Protein AF-A0A414HRS3-F1 (afdb_monomer)

pLDDT: mean 79.81, std 14.56, range [37.31, 94.75]

Foldseek 3Di:
DQVVLVVLLVLLVVLLVVLVVCQVVWWPDSVPQQPDDDPCHSSNLLLLQQLDDPDAPVVSQCVLVVVDPPGDDPVVSLVNVVGTDLVSQLSSQVSSCCVQPPDPDADVNHDDDDDPPDPPQDQPDSSRSNVSLVVSLSSLLVVLVVPPPCPPPQKDWPSVVSSVLSSCVSSCHPVDRSVNSSVSRVVGIDTDDPPDPDDPPDDDDDNDRPVVSSD

Organism: NCBI:txid39491

Radius of gyration: 18.39 Å; Cα contacts (8 Å, |Δi|>4): 195; chains: 1; bounding box: 41×40×48 Å

Sequence (215 aa):
MSNYINQVSDSLKNHISELANNPCLFLRNPNVDFSRKRKIDFKTFIGIMMNSGGATMSKELLDFFDFNKNTPSVSAFTQQRSKVLPEAFEYLFKSFTDDNLPTTNNYHGYRLIACEGSNLTIATNQKDARLLLYNYCELITTHVIKQMKNNDKTKQVNFTIAIYICREYLRNKRNLSPPDVINLIEKHVLPVRPGRKDPRKVKPQASVSFLYRVA

Solvent-accessible surface area (backbone atoms only — not comparable to full-atom values): 13026 Å² total; per-residue (Å²): 116,46,67,56,53,50,52,56,51,50,51,50,53,48,53,51,48,52,51,68,73,42,35,76,79,28,33,75,47,46,91,61,56,74,70,61,98,49,100,67,36,65,64,53,47,52,52,52,53,30,62,53,84,83,68,55,64,64,57,48,42,32,65,70,48,71,66,41,92,81,50,76,53,58,68,60,50,49,61,55,52,74,38,52,40,60,61,42,34,35,49,50,37,49,55,51,43,57,75,73,52,77,85,85,72,58,60,94,83,38,80,78,75,90,72,76,90,56,94,67,79,64,67,85,46,71,57,40,40,47,58,42,45,49,52,55,36,49,54,49,50,52,53,48,58,74,66,47,89,67,84,54,82,48,53,40,72,36,59,75,59,37,44,54,51,49,47,36,43,77,67,60,42,91,72,56,46,54,62,52,53,50,55,54,40,70,72,39,59,39,77,53,71,84,84,55,93,74,68,83,81,83,71,90,71,81,63,72,62,73,69,63,83,74,104

Structure (mmCIF, N/CA/C/O backbone):
data_AF-A0A414HRS3-F1
#
_entry.id   AF-A0A414HRS3-F1
#
loop_
_atom_site.group_PDB
_atom_site.id
_atom_site.type_symbol
_atom_site.label_atom_id
_atom_site.label_alt_id
_atom_site.label_comp_id
_atom_site.label_asym_id
_atom_site.label_entity_id
_atom_site.label_seq_id
_atom_site.pdbx_PDB_ins_code
_atom_site.Cartn_x
_atom_site.Cartn_y
_atom_site.Cartn_z
_atom_site.occupancy
_atom_site.B_iso_or_equiv
_atom_site.auth_seq_id
_atom_site.auth_comp_id
_atom_site.auth_asym_id
_atom_site.auth_atom_id
_atom_site.pdbx_PDB_model_num
ATOM 1 N N . MET A 1 1 ? 11.022 13.217 -13.433 1.00 66.69 1 MET A N 1
ATOM 2 C CA . MET A 1 1 ? 11.330 12.082 -12.549 1.00 66.69 1 MET A CA 1
ATOM 3 C C . MET A 1 1 ? 10.802 12.298 -11.123 1.00 66.69 1 MET A C 1
ATOM 5 O O . MET A 1 1 ? 9.781 11.710 -10.796 1.00 66.69 1 MET A O 1
ATOM 9 N N . SER A 1 2 ? 11.364 13.201 -10.306 1.00 80.56 2 SER A N 1
ATOM 10 C CA . SER A 1 2 ? 10.961 13.385 -8.889 1.00 80.56 2 SER A CA 1
ATOM 11 C C . SER A 1 2 ? 9.507 13.831 -8.660 1.00 80.56 2 SER A C 1
ATOM 13 O O . SER A 1 2 ? 8.852 13.340 -7.745 1.00 80.56 2 SER A O 1
ATOM 15 N N . ASN A 1 3 ? 8.976 14.715 -9.515 1.00 86.94 3 ASN A N 1
ATOM 16 C CA . ASN A 1 3 ? 7.603 15.226 -9.379 1.00 86.94 3 ASN A CA 1
ATOM 17 C C . ASN A 1 3 ? 6.541 14.131 -9.529 1.00 86.94 3 ASN A C 1
ATOM 19 O O . ASN A 1 3 ? 5.512 14.195 -8.868 1.00 86.94 3 ASN A O 1
ATOM 23 N N . TYR A 1 4 ? 6.801 13.114 -10.356 1.00 89.44 4 TYR A N 1
ATOM 24 C CA . TYR A 1 4 ? 5.862 12.012 -10.556 1.00 89.44 4 TYR A CA 1
ATOM 25 C C . TYR A 1 4 ? 5.740 11.141 -9.304 1.00 89.44 4 TYR A C 1
ATOM 27 O O . TYR A 1 4 ? 4.638 10.791 -8.902 1.00 89.44 4 TYR A O 1
ATOM 35 N N . ILE A 1 5 ? 6.861 10.841 -8.639 1.00 90.44 5 ILE A N 1
ATOM 36 C CA . ILE A 1 5 ? 6.843 10.086 -7.379 1.00 90.44 5 ILE A CA 1
ATOM 37 C C . ILE A 1 5 ? 6.050 10.848 -6.316 1.00 90.44 5 ILE A C 1
ATOM 39 O O . ILE A 1 5 ? 5.222 10.239 -5.641 1.00 90.44 5 ILE A O 1
ATOM 43 N N . ASN A 1 6 ? 6.243 12.167 -6.202 1.00 91.69 6 ASN A N 1
ATOM 44 C CA . ASN A 1 6 ? 5.437 12.994 -5.300 1.00 91.69 6 ASN A CA 1
ATOM 45 C C . ASN A 1 6 ? 3.951 12.926 -5.666 1.00 91.69 6 ASN A C 1
ATOM 47 O O . ASN A 1 6 ? 3.142 12.598 -4.810 1.00 91.69 6 ASN A O 1
ATOM 51 N N . GLN A 1 7 ? 3.602 13.117 -6.942 1.00 92.69 7 GLN A N 1
ATOM 52 C CA . GLN A 1 7 ? 2.220 13.050 -7.420 1.00 92.69 7 GLN A CA 1
ATOM 53 C C . GLN A 1 7 ? 1.537 11.719 -7.067 1.00 92.69 7 GLN A C 1
ATOM 55 O O . GLN A 1 7 ? 0.450 11.724 -6.493 1.00 92.69 7 GLN A O 1
ATOM 60 N N . VAL A 1 8 ? 2.174 10.582 -7.363 1.00 91.94 8 VAL A N 1
ATOM 61 C CA . VAL A 1 8 ? 1.618 9.250 -7.062 1.00 91.94 8 VAL A CA 1
ATOM 62 C C . VAL A 1 8 ? 1.512 9.030 -5.546 1.00 91.94 8 VAL A C 1
ATOM 64 O O . VAL A 1 8 ? 0.538 8.462 -5.053 1.00 91.94 8 VAL A O 1
ATOM 67 N N . SER A 1 9 ? 2.493 9.505 -4.776 1.00 92.25 9 SER A N 1
ATOM 68 C CA . SER A 1 9 ? 2.495 9.377 -3.310 1.00 92.25 9 SER A CA 1
ATOM 69 C C . SER A 1 9 ? 1.432 10.234 -2.645 1.00 92.25 9 SER A C 1
ATOM 71 O O . SER A 1 9 ? 0.792 9.793 -1.692 1.00 92.25 9 SER A O 1
ATOM 73 N N . ASP A 1 10 ? 1.227 11.446 -3.142 1.00 93.19 10 ASP A N 1
ATOM 74 C CA . ASP A 1 10 ? 0.212 12.356 -2.635 1.00 93.19 10 ASP A CA 1
ATOM 75 C C . ASP A 1 10 ? -1.183 11.888 -3.054 1.00 93.19 10 ASP A C 1
ATOM 77 O O . ASP A 1 10 ? -2.081 11.879 -2.216 1.00 93.19 10 ASP A O 1
ATOM 81 N N . SER A 1 11 ? -1.343 11.349 -4.270 1.00 94.25 11 SER A N 1
ATOM 82 C CA . SER A 1 11 ? -2.561 10.632 -4.672 1.00 94.25 11 SER A CA 1
ATOM 83 C C . SER A 1 11 ? -2.885 9.505 -3.686 1.00 94.25 11 SER A C 1
ATOM 85 O O . SER A 1 11 ? -3.995 9.452 -3.158 1.00 94.25 11 SER A O 1
ATOM 87 N N . LEU A 1 12 ? -1.917 8.651 -3.335 1.00 92.81 12 LEU A N 1
ATOM 88 C CA . LEU A 1 12 ? -2.140 7.588 -2.352 1.00 92.81 12 LEU A CA 1
ATOM 89 C C . LEU A 1 12 ? -2.561 8.135 -0.974 1.00 92.81 12 LEU A C 1
ATOM 91 O O . LEU A 1 12 ? -3.514 7.639 -0.370 1.00 92.81 12 LEU A O 1
ATOM 95 N N . LYS A 1 13 ? -1.875 9.166 -0.464 1.00 93.00 13 LYS A N 1
ATOM 96 C CA . LYS A 1 13 ? -2.210 9.797 0.828 1.00 93.00 13 LYS A CA 1
ATOM 97 C C . LYS A 1 13 ? -3.601 10.434 0.823 1.00 93.00 13 LYS A C 1
ATOM 99 O O . LYS A 1 13 ? -4.276 10.409 1.859 1.00 93.00 13 LYS A O 1
ATOM 104 N N . ASN A 1 14 ? -4.023 10.991 -0.310 1.00 94.75 14 ASN A N 1
ATOM 105 C CA . ASN A 1 14 ? -5.348 11.574 -0.487 1.00 94.75 14 ASN A CA 1
ATOM 106 C C . ASN A 1 14 ? -6.420 10.490 -0.390 1.00 94.75 14 ASN A C 1
ATOM 108 O O . ASN A 1 14 ? -7.283 10.597 0.474 1.00 94.75 14 ASN A O 1
ATOM 112 N N . HIS A 1 15 ? -6.281 9.386 -1.127 1.00 93.69 15 HIS A N 1
ATOM 113 C CA . HIS A 1 15 ? -7.207 8.252 -1.047 1.00 93.69 15 HIS A CA 1
ATOM 114 C C . HIS A 1 15 ? -7.300 7.644 0.365 1.00 93.69 15 HIS A C 1
ATOM 116 O O . HIS A 1 15 ? -8.388 7.333 0.850 1.00 93.69 15 HIS A O 1
ATOM 122 N N . ILE A 1 16 ? -6.174 7.520 1.081 1.00 92.94 16 ILE A N 1
ATOM 123 C CA . ILE A 1 16 ? -6.172 7.077 2.489 1.00 92.94 16 ILE A CA 1
ATOM 124 C C . ILE A 1 16 ? -6.900 8.093 3.387 1.00 92.94 16 ILE A C 1
ATOM 126 O O . ILE A 1 16 ? -7.575 7.716 4.349 1.00 92.94 16 ILE A O 1
ATOM 130 N N . SER A 1 17 ? -6.765 9.388 3.100 1.00 94.06 17 SER A N 1
ATOM 131 C CA . SER A 1 17 ? -7.445 10.444 3.852 1.00 94.06 17 SER A CA 1
ATOM 132 C C . SER A 1 17 ? -8.945 10.482 3.570 1.00 94.06 17 SER A C 1
ATOM 134 O O . SER A 1 17 ? -9.714 10.629 4.514 1.00 94.06 17 SER A O 1
ATOM 136 N N . GLU A 1 18 ? -9.371 10.268 2.329 1.00 93.94 18 GLU A N 1
ATOM 137 C CA . GLU A 1 18 ? -10.783 10.109 1.963 1.00 93.94 18 GLU A CA 1
ATOM 138 C C . GLU A 1 18 ? -11.428 8.934 2.691 1.00 93.94 18 GLU A C 1
ATOM 140 O O . GLU A 1 18 ? -12.514 9.071 3.251 1.00 93.94 18 GLU A O 1
ATOM 145 N N . LEU A 1 19 ? -10.728 7.802 2.754 1.00 91.50 19 LEU A N 1
ATOM 146 C CA . LEU A 1 19 ? -11.140 6.642 3.537 1.00 91.50 19 LEU A CA 1
ATOM 147 C C . LEU A 1 19 ? -11.375 7.002 5.002 1.00 91.50 19 LEU A C 1
ATOM 149 O O . LEU A 1 19 ? -12.400 6.645 5.580 1.00 91.50 19 LEU A O 1
ATOM 153 N N . ALA A 1 20 ? -10.437 7.738 5.602 1.00 91.25 20 ALA A N 1
ATOM 154 C CA . ALA A 1 20 ? -10.548 8.171 6.990 1.00 91.25 20 ALA A CA 1
ATOM 155 C C . ALA A 1 20 ? -11.675 9.182 7.232 1.00 91.25 20 ALA A C 1
ATOM 157 O O . ALA A 1 20 ? -12.223 9.216 8.331 1.00 91.25 20 ALA A O 1
ATOM 158 N N . ASN A 1 21 ? -12.037 9.965 6.216 1.00 92.81 21 ASN A N 1
ATOM 159 C CA . ASN A 1 21 ? -13.125 10.937 6.285 1.00 92.81 21 ASN A CA 1
ATOM 160 C C . ASN A 1 21 ? -14.512 10.307 6.069 1.00 92.81 21 ASN A C 1
ATOM 162 O O . ASN A 1 21 ? -15.513 10.950 6.370 1.00 92.81 21 ASN A O 1
ATOM 166 N N . ASN A 1 22 ? -14.588 9.056 5.597 1.00 93.19 22 ASN A N 1
ATOM 167 C CA . ASN A 1 22 ? -15.842 8.348 5.319 1.00 93.19 22 ASN A CA 1
ATOM 168 C C . ASN A 1 22 ? -15.987 7.053 6.148 1.00 93.19 22 ASN A C 1
ATOM 170 O O . ASN A 1 22 ? -16.176 5.970 5.587 1.00 93.19 22 ASN A O 1
ATOM 174 N N . PRO A 1 23 ? -15.938 7.120 7.495 1.00 90.94 23 PRO A N 1
ATOM 175 C CA . PRO A 1 23 ? -15.957 5.933 8.354 1.00 90.94 23 PRO A CA 1
ATOM 176 C C . PRO A 1 23 ? -17.211 5.064 8.172 1.00 90.94 23 PRO A C 1
ATOM 178 O O . PRO A 1 23 ? -17.136 3.849 8.345 1.00 90.94 23 PRO A O 1
ATOM 181 N N . CYS A 1 24 ? -18.344 5.657 7.777 1.00 92.81 24 CYS A N 1
ATOM 182 C CA . CYS A 1 24 ? -19.620 4.962 7.585 1.00 92.81 24 CYS A CA 1
ATOM 183 C C . CYS A 1 24 ? -19.593 3.858 6.524 1.00 92.81 24 CYS A C 1
ATOM 185 O O . CYS A 1 24 ? -20.386 2.926 6.609 1.00 92.81 24 CYS A O 1
ATOM 187 N N . LEU A 1 25 ? -18.690 3.951 5.548 1.00 91.69 25 LEU A N 1
ATOM 188 C CA . LEU A 1 25 ? -18.582 2.980 4.458 1.00 91.69 25 LEU A CA 1
ATOM 189 C C . LEU A 1 25 ? -17.587 1.853 4.765 1.00 91.69 25 LEU A C 1
ATOM 191 O O . LEU A 1 25 ? -17.623 0.803 4.131 1.00 91.69 25 LEU A O 1
ATOM 195 N N . PHE A 1 26 ? -16.677 2.076 5.718 1.00 93.44 26 PHE A N 1
ATOM 196 C CA . PHE A 1 26 ? -15.446 1.290 5.841 1.00 93.44 26 PHE A CA 1
ATOM 197 C C . PHE A 1 26 ? -15.203 0.715 7.238 1.00 93.44 26 PHE A C 1
ATOM 199 O O . PHE A 1 26 ? -14.325 -0.135 7.409 1.00 93.44 26 PHE A O 1
ATOM 206 N N . LEU A 1 27 ? -15.964 1.149 8.244 1.00 93.88 27 LEU A N 1
ATOM 207 C CA . LEU A 1 27 ? -15.873 0.665 9.619 1.00 93.88 27 LE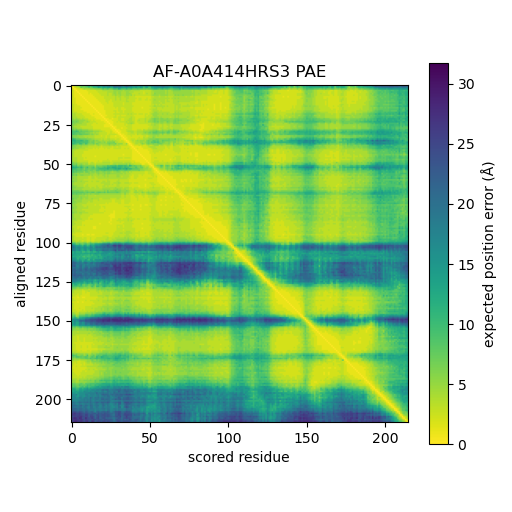U A CA 1
ATOM 208 C C . LEU A 1 27 ? -17.142 -0.084 10.021 1.00 93.88 27 LEU A C 1
ATOM 210 O O . LEU A 1 27 ? -18.243 0.263 9.606 1.00 93.88 27 LEU A O 1
ATOM 214 N N . ARG A 1 28 ? -16.991 -1.084 10.895 1.00 93.44 28 ARG A N 1
ATOM 215 C CA . ARG A 1 28 ? -18.123 -1.837 11.451 1.00 93.44 28 ARG A CA 1
ATOM 216 C C . ARG A 1 28 ? -19.011 -0.975 12.345 1.00 93.44 28 ARG A C 1
ATOM 218 O O . ARG A 1 28 ? -20.226 -1.083 12.255 1.00 93.44 28 ARG A O 1
ATOM 225 N N . ASN A 1 29 ? -18.419 -0.125 13.189 1.00 93.69 29 ASN A N 1
ATOM 226 C CA . ASN A 1 29 ? -19.157 0.801 14.054 1.00 93.69 29 ASN A CA 1
ATOM 227 C C . ASN A 1 29 ? -18.665 2.242 13.835 1.00 93.69 29 ASN A C 1
ATOM 229 O O . ASN A 1 29 ? -17.824 2.721 14.599 1.00 93.69 29 ASN A O 1
ATOM 233 N N . PRO A 1 30 ? -19.184 2.962 12.828 1.00 91.25 30 PRO A N 1
ATOM 234 C CA . PRO A 1 30 ? -18.638 4.251 12.382 1.00 91.25 30 PRO A CA 1
ATOM 235 C C . PRO A 1 30 ? -18.556 5.337 13.463 1.00 91.25 30 PRO A C 1
ATOM 237 O O . PRO A 1 30 ? -17.613 6.119 13.484 1.00 91.25 30 PRO A O 1
ATOM 240 N N . ASN A 1 31 ? -19.513 5.357 14.394 1.00 90.19 31 ASN A N 1
ATOM 241 C CA . ASN A 1 31 ? -19.583 6.368 15.456 1.00 90.19 31 ASN A CA 1
ATOM 242 C C . ASN A 1 31 ? -18.617 6.100 16.625 1.00 90.19 31 ASN A C 1
ATOM 244 O O . ASN A 1 31 ? -18.407 6.968 17.470 1.00 90.19 31 ASN A O 1
ATOM 248 N N . VAL A 1 32 ? -18.057 4.889 16.718 1.00 90.94 32 VAL A N 1
ATOM 249 C CA . VAL A 1 32 ? -17.277 4.433 17.882 1.00 90.94 32 VAL A CA 1
ATOM 250 C C . VAL A 1 32 ? -15.865 4.017 17.481 1.00 90.94 32 VAL A C 1
ATOM 252 O O . VAL A 1 32 ? -14.893 4.364 18.163 1.00 90.94 32 VAL A O 1
ATOM 255 N N . ASP A 1 33 ? -15.725 3.276 16.387 1.00 92.31 33 ASP A N 1
ATOM 256 C CA . ASP A 1 33 ? -14.448 2.758 15.917 1.00 92.31 33 ASP A CA 1
ATOM 257 C C . ASP A 1 33 ? -13.539 3.898 15.439 1.00 92.31 33 ASP A C 1
ATOM 259 O O . ASP A 1 33 ? -13.975 4.847 14.804 1.00 92.31 33 ASP A O 1
ATOM 263 N N . PHE A 1 34 ? -12.258 3.838 15.821 1.00 90.94 34 PHE A N 1
ATOM 264 C CA . PHE A 1 34 ? -11.238 4.871 15.556 1.00 90.94 34 PHE A CA 1
ATOM 265 C C . PHE A 1 34 ? -11.544 6.313 16.023 1.00 90.94 34 PHE A C 1
ATOM 267 O O . PHE A 1 34 ? -10.702 7.184 15.835 1.00 90.94 34 PHE A O 1
ATOM 274 N N . SER A 1 35 ? -12.644 6.552 16.745 1.00 87.81 35 SER A N 1
ATOM 275 C CA . SER A 1 35 ? -12.994 7.867 17.325 1.00 87.81 35 SER A CA 1
ATOM 276 C C . SER A 1 35 ? -11.965 8.408 18.332 1.00 87.81 35 SER A C 1
ATOM 278 O O . SER A 1 35 ? -11.761 9.613 18.458 1.00 87.81 35 SER A O 1
ATOM 280 N N . ARG A 1 36 ? -11.302 7.517 19.080 1.00 85.31 36 ARG A N 1
ATOM 281 C CA . ARG A 1 36 ? -10.308 7.878 20.105 1.00 85.31 36 ARG A CA 1
ATOM 282 C C . ARG A 1 36 ? -8.896 7.900 19.533 1.00 85.31 36 ARG A C 1
ATOM 284 O O . ARG A 1 36 ? -8.492 6.957 18.850 1.00 85.31 36 ARG A O 1
ATOM 291 N N . LYS A 1 37 ? -8.097 8.885 19.957 1.00 85.62 37 LYS A N 1
ATOM 292 C CA . LYS A 1 37 ? -6.660 8.973 19.656 1.00 85.62 37 LYS A CA 1
ATOM 293 C C . LYS A 1 37 ? -5.902 7.804 20.301 1.00 85.62 37 LYS A C 1
ATOM 295 O O . LYS A 1 37 ? -5.684 7.777 21.510 1.00 85.62 37 LYS A O 1
ATOM 300 N N . ARG A 1 38 ? -5.530 6.811 19.491 1.00 86.38 38 ARG A N 1
ATOM 301 C CA . ARG A 1 38 ? -4.737 5.632 19.882 1.00 86.38 38 ARG A CA 1
ATOM 302 C C . ARG A 1 38 ? -3.395 5.635 19.152 1.00 86.38 38 ARG A C 1
ATOM 304 O O . ARG A 1 38 ? -3.216 6.361 18.186 1.00 86.38 38 ARG A O 1
ATOM 311 N N . LYS A 1 39 ? -2.475 4.766 19.584 1.00 89.69 39 LYS A N 1
ATOM 312 C CA . LYS A 1 39 ? -1.185 4.539 18.905 1.00 89.69 39 LYS A CA 1
ATOM 313 C C . LYS A 1 39 ? -1.337 4.014 17.469 1.00 89.69 39 LYS A C 1
ATOM 315 O O . LYS A 1 39 ? -0.464 4.241 16.647 1.00 89.69 39 LYS A O 1
ATOM 320 N N . ILE A 1 40 ? -2.422 3.286 17.202 1.00 91.75 40 ILE A N 1
ATOM 321 C CA . ILE A 1 40 ? -2.814 2.831 15.866 1.00 91.75 40 ILE A CA 1
ATOM 322 C C . ILE A 1 40 ? -4.144 3.511 15.559 1.00 91.75 40 ILE A C 1
ATOM 324 O O . ILE A 1 40 ? -5.199 3.039 15.993 1.00 91.75 40 ILE A O 1
ATOM 328 N N . ASP A 1 41 ? -4.077 4.652 14.883 1.00 92.69 41 ASP A N 1
ATOM 329 C CA . ASP A 1 41 ? -5.249 5.258 14.258 1.00 92.69 41 ASP A CA 1
ATOM 330 C C . ASP A 1 41 ? -5.563 4.569 12.920 1.00 92.69 41 ASP A C 1
ATOM 332 O O . ASP A 1 41 ? -4.880 3.627 12.505 1.00 92.69 41 ASP A O 1
ATOM 336 N N . PHE A 1 42 ? -6.630 5.005 12.254 1.00 92.00 42 PHE A N 1
ATOM 337 C CA . PHE A 1 42 ? -7.086 4.348 11.034 1.00 92.00 42 PHE A CA 1
ATOM 338 C C . PHE A 1 42 ? -6.074 4.479 9.886 1.00 92.00 42 PHE A C 1
ATOM 340 O O . PHE A 1 42 ? -5.778 3.491 9.215 1.00 92.00 42 PHE A O 1
ATOM 347 N N . LYS A 1 43 ? -5.457 5.655 9.709 1.00 92.06 43 LYS A N 1
ATOM 348 C CA . LYS A 1 43 ? -4.436 5.875 8.670 1.00 92.06 43 LYS A CA 1
ATOM 349 C C . LYS A 1 43 ? -3.190 5.025 8.926 1.00 92.06 43 LYS A C 1
ATOM 351 O O . LYS A 1 43 ? -2.677 4.384 8.012 1.00 92.06 43 LYS A O 1
ATOM 356 N N . THR A 1 44 ? -2.752 4.956 10.181 1.00 91.69 44 THR A N 1
ATOM 357 C CA . THR A 1 44 ? -1.639 4.116 10.639 1.00 91.69 44 THR A CA 1
ATOM 358 C C . THR A 1 44 ? -1.942 2.643 10.396 1.00 91.69 44 THR A C 1
ATOM 360 O O . THR A 1 44 ? -1.091 1.918 9.890 1.00 91.69 44 THR A O 1
ATOM 363 N N . PHE A 1 45 ? -3.164 2.194 10.699 1.00 92.25 45 PHE A N 1
ATOM 364 C CA . PHE A 1 45 ? -3.601 0.829 10.418 1.00 92.25 45 PHE A CA 1
ATOM 365 C C . PHE A 1 45 ? -3.504 0.489 8.923 1.00 92.25 45 PHE A C 1
ATOM 367 O O . PHE A 1 45 ? -2.896 -0.525 8.576 1.00 92.25 45 PHE A O 1
ATOM 374 N N . ILE A 1 46 ? -4.044 1.341 8.042 1.00 90.56 46 ILE A N 1
ATOM 375 C CA . ILE A 1 46 ? -3.955 1.149 6.586 1.00 90.56 46 ILE A CA 1
ATOM 376 C C . ILE A 1 46 ? -2.488 1.132 6.134 1.00 90.56 46 ILE A C 1
ATOM 378 O O . ILE A 1 46 ? -2.081 0.225 5.408 1.00 90.56 46 ILE A O 1
ATOM 382 N N . GLY A 1 47 ? -1.666 2.055 6.640 1.00 89.31 47 GLY A N 1
ATOM 383 C CA . GLY A 1 47 ? -0.230 2.102 6.363 1.00 89.31 47 GLY A CA 1
ATOM 384 C C . GLY A 1 47 ? 0.506 0.817 6.756 1.00 89.31 47 GLY A C 1
ATOM 385 O O . GLY A 1 47 ? 1.284 0.292 5.956 1.00 89.31 47 GLY A O 1
ATOM 386 N N . ILE A 1 48 ? 0.241 0.265 7.945 1.00 87.94 48 ILE A N 1
ATOM 387 C CA . ILE A 1 48 ? 0.818 -1.015 8.393 1.00 87.94 48 ILE A CA 1
ATOM 388 C C . ILE A 1 48 ? 0.384 -2.151 7.461 1.00 87.94 48 ILE A C 1
ATOM 390 O O . ILE A 1 48 ? 1.219 -2.945 7.027 1.00 87.94 48 ILE A O 1
ATOM 394 N N . MET A 1 49 ? -0.909 -2.217 7.135 1.00 85.81 49 MET A N 1
ATOM 395 C CA . MET A 1 49 ? -1.479 -3.262 6.283 1.00 85.81 49 MET A CA 1
ATOM 396 C C . MET A 1 49 ? -0.849 -3.267 4.888 1.00 85.81 49 MET A C 1
ATOM 398 O O . MET A 1 49 ? -0.375 -4.313 4.440 1.00 85.81 49 MET A O 1
ATOM 402 N N . MET A 1 50 ? -0.778 -2.101 4.243 1.00 83.00 50 MET A N 1
ATOM 403 C CA . MET A 1 50 ? -0.178 -1.940 2.917 1.00 83.00 50 MET A CA 1
ATOM 404 C C . MET A 1 50 ? 1.307 -2.298 2.897 1.00 83.00 50 MET A C 1
ATOM 406 O O . MET A 1 50 ? 1.781 -2.937 1.965 1.00 83.00 50 MET A O 1
ATOM 410 N N . ASN A 1 51 ? 2.048 -1.896 3.932 1.00 78.31 51 ASN A N 1
ATOM 411 C CA . ASN A 1 51 ? 3.495 -2.060 3.972 1.00 78.31 51 ASN A CA 1
ATOM 412 C C . ASN A 1 51 ? 3.955 -3.399 4.564 1.00 78.31 51 ASN A C 1
ATOM 414 O O . ASN A 1 51 ? 5.154 -3.559 4.788 1.00 78.31 51 ASN A O 1
ATOM 418 N N . SER A 1 52 ? 3.062 -4.336 4.877 1.00 74.19 52 SER A N 1
ATOM 419 C CA . SER A 1 52 ? 3.438 -5.616 5.489 1.00 74.19 52 SER A CA 1
ATOM 420 C C . SER A 1 52 ? 4.130 -6.553 4.479 1.00 74.19 52 SER A C 1
ATOM 422 O O . SER A 1 52 ? 3.665 -6.756 3.361 1.00 74.19 52 SER A O 1
ATOM 424 N N . GLY A 1 53 ? 5.283 -7.117 4.855 1.00 66.06 53 GLY A N 1
ATOM 425 C CA . GLY A 1 53 ? 6.193 -7.885 3.985 1.00 66.06 53 GLY A CA 1
ATOM 426 C C . GLY A 1 53 ? 6.144 -9.398 4.181 1.00 66.06 53 GLY A C 1
ATOM 427 O O . GLY A 1 53 ? 7.074 -10.097 3.788 1.00 66.06 53 GLY A O 1
ATOM 428 N N . GLY A 1 54 ? 5.090 -9.917 4.813 1.00 67.69 54 GLY A N 1
ATOM 429 C CA . GLY A 1 54 ? 4.924 -11.352 5.044 1.00 67.69 54 GLY A CA 1
ATOM 430 C C . GLY A 1 54 ? 5.717 -11.913 6.230 1.00 67.69 54 GLY A C 1
ATOM 431 O O . GLY A 1 54 ? 5.752 -13.137 6.382 1.00 67.69 54 GLY A O 1
ATOM 432 N N . ALA A 1 55 ? 6.295 -11.068 7.090 1.00 74.31 55 ALA A N 1
ATOM 433 C CA . ALA A 1 55 ? 6.861 -11.497 8.367 1.00 74.31 55 ALA A CA 1
ATOM 434 C C . ALA A 1 55 ? 5.769 -11.748 9.432 1.00 74.31 55 ALA A C 1
ATOM 436 O O . ALA A 1 55 ? 4.564 -11.694 9.156 1.00 74.31 55 ALA A O 1
ATOM 437 N N . THR A 1 56 ? 6.185 -12.062 10.664 1.00 83.69 56 THR A N 1
ATOM 438 C CA . THR A 1 56 ? 5.274 -12.117 11.817 1.00 83.69 56 THR A CA 1
ATOM 439 C C . THR A 1 56 ? 4.752 -10.716 12.139 1.00 83.69 56 THR A C 1
ATOM 441 O O . THR A 1 56 ? 5.470 -9.731 11.967 1.00 83.69 56 THR A O 1
ATOM 444 N N . MET A 1 57 ? 3.519 -10.603 12.647 1.00 85.44 57 MET A N 1
ATOM 445 C CA . MET A 1 57 ? 2.950 -9.294 13.006 1.00 85.44 57 MET A CA 1
ATOM 446 C C . MET A 1 57 ? 3.777 -8.559 14.059 1.00 85.44 57 MET A C 1
ATOM 448 O O . MET A 1 57 ? 3.932 -7.349 13.956 1.00 85.44 57 MET A O 1
ATOM 452 N N . SER A 1 58 ? 4.391 -9.273 15.007 1.00 88.25 58 SER A N 1
ATOM 453 C CA . SER A 1 58 ? 5.314 -8.662 15.970 1.00 88.25 58 SER A CA 1
ATOM 454 C C . SER A 1 58 ? 6.487 -7.973 15.274 1.00 88.25 58 SER A C 1
ATOM 456 O O . SER A 1 58 ? 6.807 -6.835 15.602 1.00 88.25 58 SER A O 1
ATOM 458 N N . LYS A 1 59 ? 7.100 -8.639 14.286 1.00 87.38 59 LYS A N 1
ATOM 459 C CA . LYS A 1 59 ? 8.211 -8.068 13.525 1.00 87.38 59 LYS A CA 1
ATOM 460 C C . LYS A 1 59 ? 7.755 -6.891 12.668 1.00 87.38 59 LYS A C 1
ATOM 462 O O . LYS A 1 59 ? 8.401 -5.857 12.695 1.00 87.38 59 LYS A O 1
ATOM 467 N N . GLU A 1 60 ? 6.627 -7.012 11.967 1.00 87.56 60 GLU A N 1
ATOM 468 C CA . GLU A 1 60 ? 6.107 -5.912 11.141 1.00 87.56 60 GLU A CA 1
ATOM 469 C C . GLU A 1 60 ? 5.776 -4.667 11.973 1.00 87.56 60 GLU A C 1
ATOM 471 O O . GLU A 1 60 ? 6.061 -3.558 11.531 1.00 87.56 60 GLU A O 1
ATOM 476 N N . LEU A 1 61 ? 5.210 -4.837 13.176 1.00 90.56 61 LEU A N 1
ATOM 477 C CA . LEU A 1 61 ? 4.932 -3.728 14.090 1.00 90.56 61 LEU A CA 1
ATOM 478 C C . LEU A 1 61 ? 6.226 -3.094 14.605 1.00 90.56 61 LEU A C 1
ATOM 480 O O . LEU A 1 61 ? 6.357 -1.876 14.539 1.00 90.56 61 LEU A O 1
ATOM 484 N N . LEU A 1 62 ? 7.197 -3.891 15.059 1.00 91.00 62 LEU A N 1
ATOM 485 C CA . LEU A 1 62 ? 8.504 -3.369 15.477 1.00 91.00 62 LEU A CA 1
ATOM 486 C C . LEU A 1 62 ? 9.192 -2.611 14.339 1.00 91.00 62 LEU A C 1
ATOM 488 O O . LEU A 1 62 ? 9.641 -1.486 14.534 1.00 91.00 62 LEU A O 1
ATOM 492 N N . ASP A 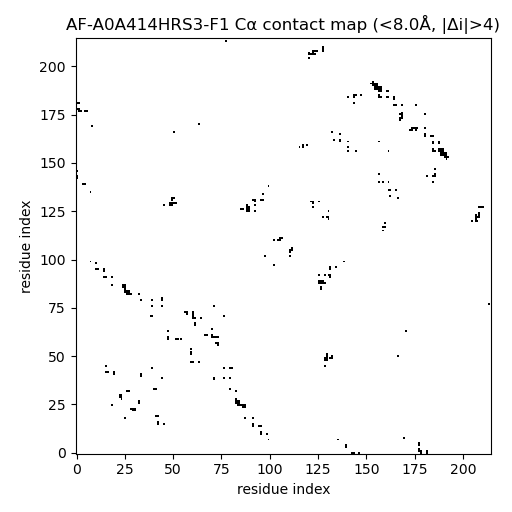1 63 ? 9.196 -3.184 13.137 1.00 87.88 63 ASP A N 1
ATOM 493 C CA . ASP A 1 63 ? 9.769 -2.550 11.957 1.00 87.88 63 ASP A CA 1
ATOM 494 C C . ASP A 1 63 ? 9.010 -1.270 11.581 1.00 87.88 63 ASP A C 1
ATOM 496 O O . ASP A 1 63 ? 9.628 -0.327 11.104 1.00 87.88 63 ASP A O 1
ATOM 500 N N . PHE A 1 64 ? 7.685 -1.209 11.735 1.00 87.81 64 PHE A N 1
ATOM 501 C CA . PHE A 1 64 ? 6.893 -0.019 11.400 1.00 87.81 64 PHE A CA 1
ATOM 502 C C . PHE A 1 64 ? 7.090 1.117 12.410 1.00 87.81 64 PHE A C 1
ATOM 504 O O . PHE A 1 64 ? 7.188 2.270 12.012 1.00 87.81 64 PHE A O 1
ATOM 511 N N . PHE A 1 65 ? 7.177 0.793 13.700 1.00 89.81 65 PHE A N 1
ATOM 512 C CA . PHE A 1 65 ? 7.341 1.757 14.792 1.00 89.81 65 PHE A CA 1
ATOM 513 C C . PHE A 1 65 ? 8.813 1.991 15.178 1.00 89.81 65 PHE A C 1
ATOM 515 O O . PHE A 1 65 ? 9.085 2.433 16.292 1.00 89.81 65 PHE A O 1
ATOM 522 N N . ASP A 1 66 ? 9.762 1.679 14.289 1.00 89.44 66 ASP A N 1
ATOM 523 C CA . ASP A 1 66 ? 11.207 1.885 14.486 1.00 89.44 66 ASP A CA 1
ATOM 524 C C . ASP A 1 66 ? 11.750 1.315 15.805 1.00 89.44 66 ASP A C 1
ATOM 526 O O . ASP A 1 66 ? 12.543 1.946 16.502 1.00 89.44 66 ASP A O 1
ATOM 530 N N . PHE A 1 67 ? 11.295 0.113 16.172 1.00 89.94 67 PHE A N 1
ATOM 531 C CA . PHE A 1 67 ? 11.671 -0.577 17.410 1.00 89.94 67 PHE A CA 1
ATOM 532 C C . PHE A 1 67 ? 11.463 0.279 18.671 1.00 89.94 67 PHE A C 1
ATOM 534 O O . PHE A 1 67 ? 12.106 0.074 19.701 1.00 89.94 67 PHE A O 1
ATOM 541 N N . ASN A 1 68 ? 10.543 1.245 18.616 1.00 91.38 68 ASN A N 1
ATOM 542 C CA . ASN A 1 68 ? 10.266 2.127 19.734 1.00 91.38 68 ASN A CA 1
ATOM 543 C C . ASN A 1 68 ? 9.686 1.325 20.907 1.00 91.38 68 ASN A C 1
ATOM 545 O O . ASN A 1 68 ? 8.805 0.482 20.724 1.00 91.38 68 ASN A O 1
ATOM 549 N N . LYS A 1 69 ? 10.095 1.647 22.138 1.00 90.69 69 LYS A N 1
ATOM 550 C CA . LYS A 1 69 ? 9.527 1.057 23.366 1.00 90.69 69 LYS A CA 1
ATOM 551 C C . LYS A 1 69 ? 7.998 1.163 23.449 1.00 90.69 69 LYS A C 1
ATOM 553 O O . LYS A 1 69 ? 7.345 0.350 24.089 1.00 90.69 69 LYS A O 1
ATOM 558 N N . ASN A 1 70 ? 7.416 2.166 22.792 1.00 91.06 70 ASN A N 1
ATOM 559 C CA . ASN A 1 70 ? 5.982 2.410 22.754 1.00 91.06 70 ASN A CA 1
ATOM 560 C C . ASN A 1 70 ? 5.247 1.613 21.666 1.00 91.06 70 ASN A C 1
ATOM 562 O O . ASN A 1 70 ? 4.043 1.839 21.506 1.00 91.06 70 ASN A O 1
ATOM 566 N N . THR A 1 71 ? 5.919 0.705 20.952 1.00 92.69 71 THR A N 1
ATOM 567 C CA . THR A 1 71 ? 5.319 -0.131 19.902 1.00 92.69 71 THR A CA 1
ATOM 568 C C . THR A 1 71 ? 4.073 -0.866 20.431 1.00 92.69 71 THR A C 1
ATOM 570 O O . THR A 1 71 ? 4.116 -1.458 21.512 1.00 92.69 71 THR A O 1
ATOM 573 N N . PRO A 1 72 ? 2.931 -0.810 19.724 1.00 93.12 72 PRO A N 1
ATOM 574 C CA . PRO A 1 72 ? 1.718 -1.535 20.099 1.00 93.12 72 PRO A CA 1
ATOM 575 C C . PRO A 1 72 ? 1.898 -3.057 20.066 1.00 93.12 72 PRO A C 1
ATOM 577 O O . PRO A 1 72 ? 2.676 -3.587 19.276 1.00 93.12 72 PRO A O 1
ATOM 580 N N . SER A 1 73 ? 1.118 -3.775 20.876 1.00 93.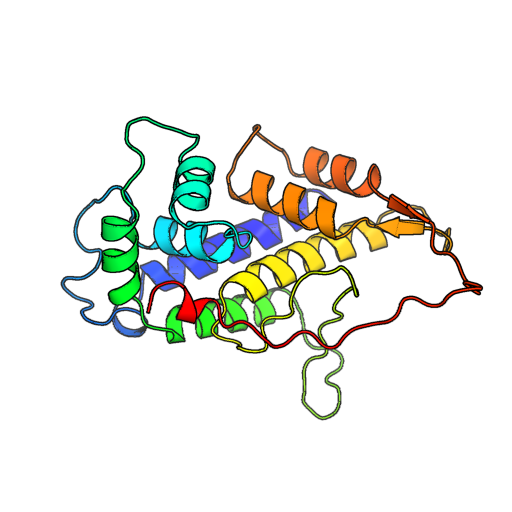19 73 SER A N 1
ATOM 581 C CA . SER A 1 73 ? 1.079 -5.238 20.831 1.00 93.19 73 SER A CA 1
ATOM 582 C C . SER A 1 73 ? 0.344 -5.756 19.589 1.00 93.19 73 SER A C 1
ATOM 584 O O . SER A 1 73 ? -0.522 -5.083 19.022 1.00 93.19 73 SER A O 1
ATOM 586 N N . VAL A 1 74 ? 0.617 -7.013 19.223 1.00 91.31 74 VAL A N 1
ATOM 587 C CA . VAL A 1 74 ? -0.133 -7.721 18.171 1.00 91.31 74 VAL A CA 1
ATOM 588 C C . VAL A 1 74 ? -1.624 -7.782 18.504 1.00 91.31 74 VAL A C 1
ATOM 590 O O . VAL A 1 74 ? -2.446 -7.538 17.630 1.00 91.31 74 VAL A O 1
ATOM 593 N N . SER A 1 75 ? -1.992 -8.015 19.769 1.00 90.44 75 SER A N 1
ATOM 594 C CA . SER A 1 75 ? -3.397 -8.033 20.196 1.00 90.44 75 SER A CA 1
ATOM 595 C C . SER A 1 75 ? -4.099 -6.691 19.968 1.00 90.44 75 SER A C 1
ATOM 597 O O . SER A 1 75 ? -5.225 -6.667 19.472 1.00 90.44 75 SER A O 1
ATOM 599 N N . ALA A 1 76 ? -3.429 -5.570 20.253 1.00 92.00 76 ALA A N 1
ATOM 600 C CA . ALA A 1 76 ? -3.970 -4.240 19.992 1.00 92.00 76 ALA A CA 1
ATOM 601 C C . ALA A 1 76 ? -4.178 -4.001 18.489 1.00 92.00 76 ALA A C 1
ATOM 603 O O . ALA A 1 76 ? -5.193 -3.424 18.097 1.00 92.00 76 ALA A O 1
ATOM 604 N N . PHE A 1 77 ? -3.253 -4.473 17.646 1.00 92.06 77 PHE A N 1
ATOM 605 C CA . PHE A 1 77 ? -3.403 -4.422 16.191 1.00 92.06 77 PHE A CA 1
ATOM 606 C C . PHE A 1 77 ? -4.572 -5.290 15.701 1.00 92.06 77 PHE A C 1
ATOM 608 O O . PHE A 1 77 ? -5.421 -4.792 14.965 1.00 92.06 77 PHE A O 1
ATOM 615 N N . THR A 1 78 ? -4.678 -6.543 16.155 1.00 90.38 78 THR A N 1
ATOM 616 C CA . THR A 1 78 ? -5.790 -7.453 15.825 1.00 90.38 78 THR A CA 1
ATOM 617 C C . THR A 1 78 ? -7.148 -6.843 16.175 1.00 90.38 78 THR A C 1
ATOM 619 O O . THR A 1 78 ? -8.083 -6.905 15.380 1.00 90.38 78 THR A O 1
ATOM 622 N N . GLN A 1 79 ? -7.248 -6.174 17.325 1.00 90.88 79 GLN A N 1
ATOM 623 C CA . GLN A 1 79 ? -8.462 -5.463 17.731 1.00 90.88 79 GLN A CA 1
ATOM 624 C C . GLN A 1 79 ? -8.779 -4.237 16.864 1.00 90.88 79 GLN A C 1
ATOM 626 O O . GLN A 1 79 ? -9.947 -3.899 16.714 1.00 90.88 79 GLN A O 1
ATOM 631 N N . GLN A 1 80 ? -7.782 -3.522 16.323 1.00 92.25 80 GLN A N 1
ATOM 632 C CA . GLN A 1 80 ? -8.063 -2.450 15.355 1.00 92.25 80 GLN A CA 1
ATOM 633 C C . GLN A 1 80 ? -8.482 -3.023 14.005 1.00 92.25 80 GLN A C 1
ATOM 635 O O . GLN A 1 80 ? -9.421 -2.529 13.389 1.00 92.25 80 GLN A O 1
ATOM 640 N N . ARG A 1 81 ? -7.827 -4.101 13.573 1.00 90.19 81 ARG A N 1
ATOM 641 C CA . ARG A 1 81 ? -8.130 -4.794 12.324 1.00 90.19 81 ARG A CA 1
ATOM 642 C C . ARG A 1 81 ? -9.574 -5.277 12.262 1.00 90.19 81 ARG A C 1
ATOM 644 O O . ARG A 1 81 ? -10.215 -5.105 11.233 1.00 90.19 81 ARG A O 1
ATOM 651 N N . SER A 1 82 ? -10.088 -5.858 13.346 1.00 90.62 82 SER A N 1
ATOM 652 C CA . SER A 1 82 ? -11.451 -6.402 13.388 1.00 90.62 82 SER A CA 1
ATOM 653 C C . SER A 1 82 ? -12.548 -5.348 13.208 1.00 90.62 82 SER A C 1
ATOM 655 O O . SER A 1 82 ? -13.695 -5.716 12.982 1.00 90.62 82 SER A O 1
ATOM 657 N N . LYS A 1 83 ? -12.218 -4.055 13.283 1.00 93.00 83 LYS A N 1
ATOM 658 C CA . LYS A 1 83 ? -13.155 -2.940 13.089 1.00 93.00 83 LYS A CA 1
ATOM 659 C C . LYS A 1 83 ? -13.288 -2.511 11.636 1.00 93.00 83 LYS A C 1
ATOM 661 O O . LYS A 1 83 ? -14.263 -1.850 11.295 1.00 93.00 83 LYS A O 1
ATOM 666 N N . VAL A 1 84 ? -12.304 -2.841 10.802 1.00 91.62 84 VAL A N 1
ATOM 667 C CA . VAL A 1 84 ? -12.230 -2.371 9.418 1.00 91.62 84 VAL A CA 1
ATOM 668 C C . VAL A 1 84 ? -12.853 -3.405 8.496 1.00 91.62 84 VAL A C 1
ATOM 670 O O . VAL A 1 84 ? -12.546 -4.598 8.568 1.00 91.62 84 VAL A O 1
ATOM 673 N N . LEU A 1 85 ? -13.744 -2.936 7.634 1.00 90.69 85 LEU A N 1
ATOM 674 C CA . LEU A 1 85 ? -14.392 -3.741 6.617 1.00 90.69 85 LEU A CA 1
ATOM 675 C C . LEU A 1 85 ? -13.421 -4.010 5.453 1.00 90.69 85 LEU A C 1
ATOM 677 O O . LEU A 1 85 ? -12.659 -3.116 5.074 1.00 90.69 85 LEU A O 1
ATOM 681 N N . PRO A 1 86 ? -13.414 -5.220 4.865 1.00 85.19 86 PRO A N 1
ATOM 682 C CA . PRO A 1 86 ? -12.580 -5.521 3.700 1.00 85.19 86 PRO A CA 1
ATOM 683 C C . PRO A 1 86 ? -12.795 -4.573 2.509 1.00 85.19 86 PRO A C 1
ATOM 685 O O . PRO A 1 86 ? -11.870 -4.340 1.733 1.00 85.19 86 PRO A O 1
ATOM 688 N N . GLU A 1 87 ? -13.991 -3.997 2.400 1.00 87.06 87 GLU A N 1
ATOM 689 C CA . GLU A 1 87 ? -14.409 -3.022 1.388 1.00 87.06 87 GLU A CA 1
ATOM 690 C C . GLU A 1 87 ? -13.528 -1.762 1.404 1.00 87.06 87 GLU A C 1
ATOM 692 O O . GLU A 1 87 ? -13.332 -1.135 0.367 1.00 87.06 87 GLU A O 1
ATOM 697 N N . ALA A 1 88 ? -12.910 -1.438 2.545 1.00 89.81 88 ALA A N 1
ATOM 698 C CA . ALA A 1 88 ? -11.931 -0.361 2.651 1.00 89.81 88 ALA A CA 1
ATOM 699 C C . ALA A 1 88 ? -10.720 -0.580 1.730 1.00 89.81 88 ALA A C 1
ATOM 701 O O . ALA A 1 88 ? -10.265 0.343 1.059 1.00 89.81 88 ALA A O 1
ATOM 702 N N . PHE A 1 89 ? -10.202 -1.811 1.682 1.00 85.88 89 PHE A N 1
ATOM 703 C CA . PHE A 1 89 ? -9.044 -2.151 0.854 1.00 85.88 89 PHE A CA 1
ATOM 704 C C . PHE A 1 89 ? -9.419 -2.275 -0.618 1.00 85.88 89 PHE A C 1
ATOM 706 O O . PHE A 1 89 ? -8.637 -1.874 -1.474 1.00 85.88 89 PHE A O 1
ATOM 713 N N . GLU A 1 90 ? -10.619 -2.780 -0.903 1.00 83.56 90 GLU A N 1
ATOM 714 C CA . GLU A 1 90 ? -11.149 -2.848 -2.265 1.00 83.56 90 GLU A CA 1
ATOM 715 C C . GLU A 1 90 ? -11.342 -1.449 -2.858 1.00 83.56 90 GLU A C 1
ATOM 717 O O . GLU A 1 90 ? -10.867 -1.186 -3.964 1.00 83.56 90 GLU A O 1
ATOM 722 N N . TYR A 1 91 ? -11.961 -0.536 -2.099 1.00 88.81 91 TYR A N 1
ATOM 723 C CA . TYR A 1 91 ? -12.090 0.865 -2.493 1.00 88.81 91 TYR A CA 1
ATOM 724 C C . TYR A 1 91 ? -10.720 1.476 -2.755 1.00 88.81 91 TYR A C 1
ATOM 726 O O . TYR A 1 91 ? -10.502 1.996 -3.843 1.00 88.81 91 TYR A O 1
ATOM 734 N N . LEU A 1 92 ? -9.791 1.368 -1.797 1.00 88.75 92 LEU A N 1
ATOM 735 C CA . LEU A 1 92 ? -8.464 1.976 -1.904 1.00 88.75 92 LEU A CA 1
ATOM 736 C C . LEU A 1 92 ? -7.686 1.450 -3.111 1.00 88.75 92 LEU A C 1
ATOM 738 O O . LEU A 1 92 ? -7.026 2.218 -3.801 1.00 88.75 92 LEU A O 1
ATOM 742 N N . PHE A 1 93 ? -7.758 0.143 -3.364 1.00 84.75 93 PHE A N 1
ATOM 743 C CA . PHE A 1 93 ? -7.134 -0.464 -4.531 1.00 84.75 93 PHE A CA 1
ATOM 744 C C . PHE A 1 93 ? -7.732 0.090 -5.822 1.00 84.75 93 PHE A C 1
ATOM 746 O O . PHE A 1 93 ? -6.985 0.506 -6.708 1.00 84.75 93 PHE A O 1
ATOM 753 N N . LYS A 1 94 ? -9.063 0.111 -5.932 1.00 84.44 94 LYS A N 1
ATOM 754 C CA . LYS A 1 94 ? -9.751 0.519 -7.155 1.00 84.44 94 LYS A CA 1
ATOM 755 C C . LYS A 1 94 ? -9.558 2.004 -7.452 1.00 84.44 94 LYS A C 1
ATOM 757 O O . LYS A 1 94 ? -9.087 2.319 -8.538 1.00 84.44 94 LYS A O 1
ATOM 762 N N . SER A 1 95 ? -9.840 2.879 -6.488 1.00 89.25 95 SER A N 1
ATOM 763 C CA . SER A 1 95 ? -9.746 4.335 -6.658 1.00 89.25 95 SER A CA 1
ATOM 764 C C . SER A 1 95 ? -8.324 4.777 -7.001 1.00 89.25 95 SER A C 1
ATOM 766 O O . SER A 1 95 ? -8.107 5.403 -8.034 1.00 89.25 95 SER A O 1
ATOM 768 N N . PHE A 1 96 ? -7.326 4.315 -6.240 1.00 89.75 96 PHE A N 1
ATOM 769 C CA . PHE A 1 96 ? -5.927 4.621 -6.537 1.00 89.75 96 PHE A CA 1
ATOM 770 C C . PHE A 1 96 ? -5.498 4.127 -7.924 1.00 89.75 96 PHE A C 1
ATOM 772 O O . PHE A 1 96 ? -4.775 4.823 -8.640 1.00 89.75 96 PHE A O 1
ATOM 779 N N . THR A 1 97 ? -5.909 2.911 -8.299 1.00 85.12 97 THR A N 1
ATOM 780 C CA . THR A 1 97 ? -5.561 2.337 -9.604 1.00 85.12 97 THR A CA 1
ATOM 781 C C . THR A 1 97 ? -6.243 3.113 -10.728 1.00 85.12 97 THR A C 1
ATOM 783 O O . THR A 1 97 ? -5.589 3.400 -11.721 1.00 85.12 97 THR A O 1
ATOM 786 N N . ASP A 1 98 ? -7.515 3.480 -10.585 1.00 84.81 98 ASP A N 1
ATOM 787 C CA . ASP A 1 98 ? -8.254 4.241 -11.598 1.00 84.81 98 ASP A CA 1
ATOM 788 C C . ASP A 1 98 ? -7.644 5.633 -11.835 1.00 84.81 98 ASP A C 1
ATOM 790 O O . ASP A 1 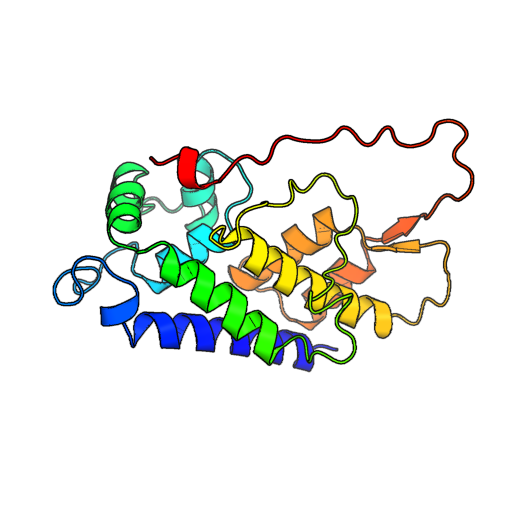98 ? -7.486 6.036 -12.988 1.00 84.81 98 ASP A O 1
ATOM 794 N N . ASP A 1 99 ? -7.195 6.306 -10.775 1.00 88.19 99 ASP A N 1
ATOM 795 C CA . ASP A 1 99 ? -6.577 7.633 -10.861 1.00 88.19 99 ASP A CA 1
ATOM 796 C C . ASP A 1 99 ? -5.172 7.625 -11.479 1.00 88.19 99 ASP A C 1
ATOM 798 O O . ASP A 1 99 ? -4.778 8.566 -12.171 1.00 88.19 99 ASP A O 1
ATOM 802 N N . ASN A 1 100 ? -4.381 6.579 -11.214 1.00 85.25 100 ASN A N 1
ATOM 803 C CA . ASN A 1 100 ? -2.962 6.553 -11.586 1.00 85.25 100 ASN A CA 1
ATOM 804 C C . ASN A 1 100 ? -2.648 5.650 -12.794 1.00 85.25 100 ASN A C 1
ATOM 806 O O . ASN A 1 100 ? -1.565 5.755 -13.371 1.00 85.25 100 ASN A O 1
ATOM 810 N N . LEU A 1 101 ? -3.569 4.768 -13.196 1.00 77.69 101 LEU A N 1
ATOM 811 C CA . LEU A 1 101 ? -3.444 3.883 -14.360 1.00 77.69 101 LEU A CA 1
ATOM 812 C C . LEU A 1 101 ? -4.599 4.148 -15.340 1.00 77.69 101 LEU A C 1
ATOM 814 O O . LEU A 1 101 ? -5.564 3.378 -15.373 1.00 77.69 101 LEU A O 1
ATOM 818 N N . PRO A 1 102 ? -4.508 5.201 -16.177 1.00 65.75 102 PRO A N 1
ATOM 819 C CA . PRO A 1 102 ? -5.529 5.474 -17.178 1.00 65.75 102 PRO A CA 1
ATOM 820 C C . PR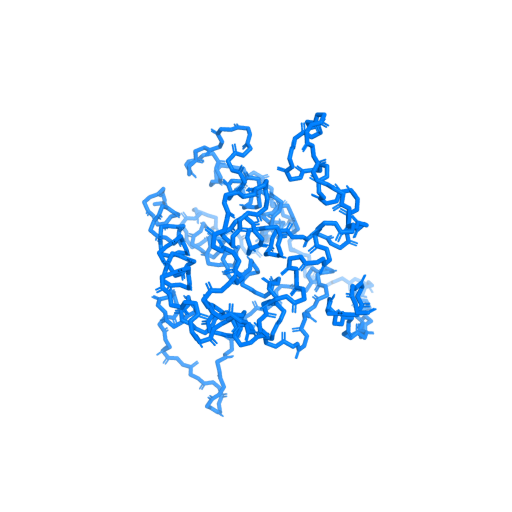O A 1 102 ? -5.652 4.287 -18.142 1.00 65.75 102 PRO A C 1
ATOM 822 O O . PRO A 1 102 ? -4.695 3.886 -18.810 1.00 65.75 102 PRO A O 1
ATOM 825 N N . THR A 1 103 ? -6.845 3.697 -18.200 1.00 59.97 103 THR A N 1
ATOM 826 C CA . THR A 1 103 ? -7.163 2.561 -19.070 1.00 59.97 103 THR A CA 1
ATOM 827 C C . THR A 1 103 ? -7.168 2.984 -20.524 1.00 59.97 103 THR A C 1
ATOM 829 O O . THR A 1 103 ? -8.123 3.600 -20.985 1.00 59.97 103 THR A O 1
ATOM 832 N N . THR A 1 104 ? -6.120 2.621 -21.260 1.00 58.19 104 THR A N 1
ATOM 833 C CA . THR A 1 104 ? -6.099 2.784 -22.719 1.00 58.19 104 THR A CA 1
ATOM 834 C C . THR A 1 104 ? -6.371 1.479 -23.462 1.00 58.19 104 THR A C 1
ATOM 836 O O . THR A 1 104 ? -6.872 1.549 -24.573 1.00 58.19 104 THR A O 1
ATOM 839 N N . ASN A 1 105 ? -6.131 0.302 -22.859 1.00 58.91 105 ASN A N 1
ATOM 840 C CA . ASN A 1 105 ? -6.362 -1.006 -23.489 1.00 58.91 105 ASN A CA 1
ATOM 841 C C . ASN A 1 105 ? -6.746 -2.088 -22.460 1.00 58.91 105 ASN A C 1
ATOM 843 O O . ASN A 1 105 ? -5.881 -2.659 -21.796 1.00 58.91 105 ASN A O 1
ATOM 847 N N . ASN A 1 106 ? -8.041 -2.395 -22.344 1.00 68.38 106 ASN A N 1
ATOM 848 C CA . ASN A 1 106 ? -8.516 -3.548 -21.572 1.00 68.38 106 ASN A CA 1
ATOM 849 C C . ASN A 1 106 ? -8.404 -4.826 -22.419 1.00 68.38 106 ASN A C 1
ATOM 851 O O . ASN A 1 106 ? -8.816 -4.844 -23.577 1.00 68.38 106 ASN A O 1
ATOM 855 N N . TYR A 1 107 ? -7.905 -5.914 -21.838 1.00 64.00 107 TYR A N 1
ATOM 856 C CA . TYR A 1 107 ? -7.903 -7.236 -22.464 1.00 64.00 107 TYR A CA 1
ATOM 857 C C . TYR A 1 107 ? -9.205 -7.957 -22.121 1.00 64.00 107 TYR A C 1
ATOM 859 O O . TYR A 1 107 ? -9.423 -8.335 -20.973 1.00 64.00 107 TYR A O 1
ATOM 867 N N . HIS A 1 108 ? -10.105 -8.098 -23.098 1.00 75.00 108 HIS A N 1
ATOM 868 C CA . HIS A 1 108 ? -11.450 -8.667 -22.903 1.00 75.00 108 HIS A CA 1
ATOM 869 C C . HIS A 1 108 ? -12.244 -8.018 -21.753 1.00 75.00 108 HIS A C 1
ATOM 871 O O . HIS A 1 108 ? -12.915 -8.699 -20.985 1.00 75.00 108 HIS A O 1
ATOM 877 N N . GLY A 1 109 ? -12.143 -6.695 -21.600 1.00 70.12 109 GLY A N 1
ATOM 878 C CA . GLY A 1 109 ? -12.805 -5.970 -20.507 1.00 70.12 109 GLY A CA 1
ATOM 879 C C . GLY A 1 109 ? -12.078 -6.045 -19.158 1.00 70.12 109 GLY A C 1
ATOM 880 O O . GLY A 1 109 ? -12.459 -5.330 -18.236 1.00 70.12 109 GLY A O 1
ATOM 881 N N . TYR A 1 110 ? -10.996 -6.822 -19.052 1.00 61.03 110 TYR A N 1
ATOM 882 C CA . TYR A 1 110 ? -10.138 -6.876 -17.871 1.00 61.03 110 TYR A CA 1
ATOM 883 C C . TYR A 1 110 ? -8.931 -5.947 -18.014 1.00 61.03 110 TYR A C 1
ATOM 885 O O . TYR A 1 110 ? -8.293 -5.862 -19.066 1.00 61.03 110 TYR A O 1
ATOM 893 N N . ARG A 1 111 ? -8.581 -5.262 -16.923 1.00 66.50 111 ARG A N 1
ATOM 894 C CA . ARG A 1 111 ? -7.346 -4.479 -16.839 1.00 66.50 111 ARG A CA 1
ATOM 895 C C . ARG A 1 111 ? -6.163 -5.434 -16.675 1.00 66.50 111 ARG A C 1
ATOM 897 O O . ARG A 1 111 ? -6.106 -6.182 -15.702 1.00 66.50 111 ARG A O 1
ATOM 904 N N . LEU A 1 112 ? -5.213 -5.397 -17.608 1.00 57.25 112 LEU A N 1
ATOM 905 C CA . LEU A 1 112 ? -3.957 -6.132 -17.468 1.00 57.25 112 LEU A CA 1
ATOM 906 C C . LEU A 1 112 ? -3.015 -5.358 -16.545 1.00 57.25 112 LEU A C 1
ATOM 908 O O . LEU A 1 112 ? -2.661 -4.217 -16.832 1.00 57.25 112 LEU A O 1
ATOM 912 N N . ILE A 1 113 ? -2.590 -5.994 -15.458 1.00 58.34 113 ILE A N 1
ATOM 913 C CA . ILE A 1 113 ? -1.499 -5.513 -14.610 1.00 58.34 113 ILE A CA 1
ATOM 914 C C . ILE A 1 113 ? -0.317 -6.436 -14.899 1.00 58.34 113 ILE A C 1
ATOM 916 O O . ILE A 1 113 ? -0.406 -7.645 -14.678 1.00 58.34 113 ILE A O 1
ATOM 920 N N . ALA A 1 114 ? 0.765 -5.895 -15.463 1.00 49.94 114 ALA A N 1
ATOM 921 C CA . ALA A 1 114 ? 1.985 -6.667 -15.649 1.00 49.94 114 ALA A CA 1
ATOM 922 C C . ALA A 1 114 ? 2.556 -6.983 -14.263 1.00 49.94 114 ALA A C 1
ATOM 924 O O . ALA A 1 114 ? 2.834 -6.078 -13.481 1.00 49.94 114 ALA A O 1
ATOM 925 N N . CYS A 1 115 ? 2.678 -8.271 -13.946 1.00 51.34 115 CYS A N 1
ATOM 926 C CA . CYS A 1 115 ? 3.297 -8.717 -12.710 1.00 51.34 115 CYS A CA 1
ATOM 927 C C . CYS A 1 115 ? 4.679 -9.275 -13.057 1.00 51.34 115 CYS A C 1
ATOM 929 O O . CYS A 1 115 ? 4.777 -10.296 -13.745 1.00 51.34 115 CYS A O 1
ATOM 931 N N . GLU A 1 116 ? 5.755 -8.610 -12.635 1.00 46.91 116 GLU A N 1
ATOM 932 C CA . GLU A 1 116 ? 7.095 -9.165 -12.804 1.00 46.91 116 GLU A CA 1
ATOM 933 C C . GLU A 1 116 ? 7.184 -10.472 -12.003 1.00 46.91 116 GLU A C 1
ATOM 935 O O . GLU A 1 116 ? 6.887 -10.490 -10.810 1.00 46.91 116 GLU A O 1
ATOM 940 N N . GLY A 1 117 ? 7.631 -11.565 -12.639 1.00 48.72 117 GLY A N 1
ATOM 941 C CA . GLY A 1 117 ? 7.769 -12.909 -12.047 1.00 48.72 117 GLY A CA 1
ATOM 942 C C . GLY A 1 117 ? 8.842 -13.045 -10.953 1.00 48.72 117 GLY A C 1
ATOM 943 O O . GLY A 1 117 ? 9.476 -14.096 -10.817 1.00 48.72 117 GLY A O 1
ATOM 944 N N . SER A 1 118 ? 9.104 -11.970 -10.212 1.00 49.56 118 SER A N 1
ATOM 945 C CA . SER A 1 118 ? 9.756 -12.003 -8.910 1.00 49.56 118 SER A CA 1
ATOM 946 C C . SER A 1 118 ? 8.887 -12.821 -7.937 1.00 49.56 118 SER A C 1
ATOM 948 O O . SER A 1 118 ? 7.677 -12.923 -8.113 1.00 49.56 118 SER A O 1
ATOM 950 N N . ASN A 1 119 ? 9.490 -13.471 -6.935 1.00 44.78 119 ASN A N 1
ATOM 951 C CA . ASN A 1 119 ? 8.814 -14.389 -5.993 1.00 44.78 119 ASN A CA 1
ATOM 952 C C . ASN A 1 119 ? 7.793 -13.694 -5.055 1.00 44.78 119 ASN A C 1
ATOM 954 O O . ASN A 1 119 ? 7.574 -14.146 -3.929 1.00 44.78 119 ASN A O 1
ATOM 958 N N . LEU A 1 120 ? 7.209 -12.570 -5.462 1.00 46.53 120 LEU A N 1
ATOM 959 C CA . LEU A 1 120 ? 6.125 -11.941 -4.740 1.00 46.53 120 LEU A CA 1
ATOM 960 C C . LEU A 1 120 ? 4.853 -12.738 -5.033 1.00 46.53 120 LEU A C 1
ATOM 962 O O . LEU A 1 120 ? 4.362 -12.764 -6.158 1.00 46.53 120 LEU A O 1
ATOM 966 N N . THR A 1 121 ? 4.334 -13.425 -4.018 1.00 48.25 121 THR A N 1
ATOM 967 C CA . THR A 1 121 ? 3.017 -14.065 -4.080 1.00 48.25 121 THR A CA 1
ATOM 968 C C . THR A 1 121 ? 1.988 -13.034 -4.530 1.00 48.25 121 THR A C 1
ATOM 970 O O . THR A 1 121 ? 1.677 -12.116 -3.767 1.00 48.25 121 THR A O 1
ATOM 973 N N . ILE A 1 122 ? 1.471 -13.189 -5.750 1.00 51.59 122 ILE A N 1
ATOM 974 C CA . ILE A 1 122 ? 0.332 -12.419 -6.246 1.00 51.59 122 ILE A CA 1
ATOM 975 C C . ILE A 1 122 ? -0.824 -12.729 -5.303 1.00 51.59 122 ILE A C 1
ATOM 977 O O . ILE A 1 122 ? -1.245 -13.883 -5.174 1.00 51.59 122 ILE A O 1
ATOM 981 N N . ALA A 1 123 ? -1.314 -11.716 -4.597 1.00 51.12 123 ALA A N 1
ATOM 982 C CA . ALA A 1 123 ? -2.550 -11.885 -3.865 1.00 51.12 123 ALA A CA 1
ATOM 983 C C . ALA A 1 123 ? -3.669 -12.034 -4.901 1.00 51.12 123 ALA A C 1
ATOM 985 O O . ALA A 1 123 ? -3.943 -11.126 -5.676 1.00 51.12 123 ALA A O 1
ATOM 986 N N . THR A 1 124 ? -4.318 -13.192 -4.939 1.00 51.88 124 THR A N 1
ATOM 987 C CA . THR A 1 124 ? -5.464 -13.453 -5.831 1.00 51.88 124 THR A CA 1
ATOM 988 C C . THR A 1 124 ? -6.738 -12.744 -5.374 1.00 51.88 124 THR A C 1
ATOM 990 O O . THR A 1 124 ? -7.786 -12.889 -5.993 1.00 51.88 124 THR A O 1
ATOM 993 N N . ASN A 1 125 ? -6.668 -11.998 -4.269 1.00 57.94 125 ASN A N 1
ATOM 994 C CA . ASN A 1 125 ? -7.797 -11.340 -3.645 1.00 57.94 125 ASN A CA 1
ATOM 995 C C . ASN A 1 125 ? -7.618 -9.821 -3.717 1.00 57.94 125 ASN A C 1
ATOM 997 O O . ASN A 1 125 ? -6.710 -9.279 -3.092 1.00 57.94 125 ASN A O 1
ATOM 1001 N N . GLN A 1 126 ? -8.535 -9.141 -4.409 1.00 53.28 126 GLN A N 1
ATOM 1002 C CA . GLN A 1 126 ? -8.608 -7.675 -4.496 1.00 53.28 126 GLN A CA 1
ATOM 1003 C C . GLN A 1 126 ? -8.727 -6.972 -3.131 1.00 53.28 126 GLN A C 1
ATOM 1005 O O . GLN A 1 126 ? -8.439 -5.787 -3.010 1.00 53.28 126 GLN A O 1
ATOM 1010 N N . LYS A 1 127 ? -9.122 -7.708 -2.087 1.00 62.47 127 LYS A N 1
ATOM 1011 C CA . LYS A 1 127 ? -9.207 -7.233 -0.700 1.00 62.47 127 LYS A CA 1
ATOM 1012 C C . LYS A 1 127 ? -7.856 -7.292 0.032 1.00 62.47 127 LYS A C 1
ATOM 1014 O O . LYS A 1 127 ? -7.797 -7.033 1.235 1.00 62.47 127 LYS A O 1
ATOM 1019 N N . ASP A 1 128 ? -6.773 -7.672 -0.652 1.00 68.44 128 ASP A N 1
ATOM 1020 C CA . ASP A 1 128 ? -5.424 -7.688 -0.090 1.00 68.44 128 ASP A CA 1
ATOM 1021 C C . ASP A 1 128 ? -4.737 -6.326 -0.260 1.00 68.44 128 ASP A C 1
ATOM 1023 O O . ASP A 1 128 ? -4.391 -5.899 -1.363 1.00 68.44 128 ASP A O 1
ATOM 1027 N N . ALA A 1 129 ? -4.476 -5.668 0.871 1.00 69.81 129 ALA A N 1
ATOM 1028 C CA . ALA A 1 129 ? -3.794 -4.379 0.937 1.00 69.81 129 ALA A CA 1
ATOM 1029 C C . ALA A 1 129 ? -2.416 -4.371 0.247 1.00 69.81 129 ALA A C 1
ATOM 1031 O O . ALA A 1 129 ? -1.927 -3.306 -0.130 1.00 69.81 129 ALA A O 1
ATOM 1032 N N . ARG A 1 130 ? -1.774 -5.535 0.071 1.00 72.19 130 ARG A N 1
ATOM 1033 C CA . ARG A 1 130 ? -0.464 -5.627 -0.591 1.00 72.19 130 ARG A CA 1
ATOM 1034 C C . ARG A 1 130 ? -0.521 -5.360 -2.089 1.00 72.19 130 ARG A C 1
ATOM 1036 O O . ARG A 1 130 ? 0.476 -4.898 -2.640 1.00 72.19 130 ARG A O 1
ATOM 1043 N N . LEU A 1 131 ? -1.658 -5.609 -2.742 1.00 74.75 131 LEU A N 1
ATOM 1044 C CA . LEU A 1 131 ? -1.817 -5.316 -4.171 1.00 74.75 131 LEU A CA 1
ATOM 1045 C C . LEU A 1 131 ? -1.689 -3.823 -4.455 1.00 74.75 131 LEU A C 1
ATOM 1047 O O . LEU A 1 131 ? -1.122 -3.422 -5.464 1.00 74.75 131 LEU A O 1
ATOM 1051 N N . LEU A 1 132 ? -2.156 -2.994 -3.528 1.00 81.00 132 LEU A N 1
ATOM 1052 C CA . LEU A 1 132 ? -2.020 -1.554 -3.647 1.00 81.00 132 LEU A CA 1
ATOM 1053 C C . LEU A 1 132 ? -0.555 -1.106 -3.568 1.00 81.00 132 LEU A C 1
ATOM 1055 O O . LEU A 1 132 ? -0.124 -0.296 -4.387 1.00 81.00 132 LEU A O 1
ATOM 1059 N N . LEU A 1 133 ? 0.226 -1.655 -2.625 1.00 83.44 133 LEU A N 1
ATOM 1060 C CA . LEU A 1 133 ? 1.665 -1.380 -2.566 1.00 83.44 133 LEU A CA 1
ATOM 1061 C C . LEU A 1 133 ? 2.359 -1.864 -3.843 1.00 83.44 133 LEU A C 1
ATOM 1063 O O . LEU A 1 133 ? 3.214 -1.154 -4.363 1.00 83.44 133 LEU A O 1
ATOM 1067 N N . TYR A 1 134 ? 1.981 -3.036 -4.359 1.00 80.25 134 TYR A N 1
ATOM 1068 C CA . TYR A 1 134 ? 2.514 -3.545 -5.619 1.00 80.25 134 TYR A CA 1
ATOM 1069 C C . TYR A 1 134 ? 2.269 -2.555 -6.763 1.00 80.25 134 TYR A C 1
ATOM 1071 O O . TYR A 1 134 ? 3.225 -2.142 -7.410 1.00 80.25 134 TYR A O 1
ATOM 1079 N N . ASN A 1 135 ? 1.023 -2.108 -6.956 1.00 82.19 135 ASN A N 1
ATOM 1080 C CA . ASN A 1 135 ? 0.669 -1.148 -8.005 1.00 82.19 135 ASN A CA 1
ATOM 1081 C C . ASN A 1 135 ? 1.437 0.168 -7.858 1.00 82.19 135 ASN A C 1
ATOM 1083 O O . ASN A 1 135 ? 1.950 0.697 -8.841 1.00 82.19 135 ASN A O 1
ATOM 1087 N N . TYR A 1 136 ? 1.563 0.680 -6.633 1.00 88.00 136 TYR A N 1
ATOM 1088 C CA . TYR A 1 136 ? 2.377 1.860 -6.350 1.00 88.00 136 TYR A CA 1
ATOM 1089 C C . TYR A 1 136 ? 3.848 1.657 -6.767 1.00 88.00 136 TYR A C 1
ATOM 1091 O O . TYR A 1 136 ? 4.413 2.493 -7.475 1.00 88.00 136 TYR A O 1
ATOM 1099 N N . CYS A 1 137 ? 4.461 0.529 -6.388 1.00 86.88 137 CYS A N 1
ATOM 1100 C CA . CYS A 1 137 ? 5.841 0.199 -6.764 1.00 86.88 137 CYS A CA 1
ATOM 1101 C C . CYS A 1 137 ? 6.002 0.028 -8.281 1.00 86.88 137 CYS A C 1
ATOM 1103 O O . CYS A 1 137 ? 6.988 0.496 -8.848 1.00 86.88 137 CYS A O 1
ATOM 1105 N N . GLU A 1 138 ? 5.039 -0.619 -8.937 1.00 83.25 138 GLU A N 1
ATOM 1106 C CA . GLU A 1 138 ? 5.006 -0.845 -10.384 1.00 83.25 138 GLU A CA 1
ATOM 1107 C C . GLU A 1 138 ? 4.948 0.484 -11.146 1.00 83.25 138 GLU A C 1
ATOM 1109 O O . GLU A 1 138 ? 5.716 0.697 -12.084 1.00 83.25 138 GLU A O 1
ATOM 1114 N N . LEU A 1 139 ? 4.098 1.416 -10.700 1.00 86.44 139 LEU A N 1
ATOM 1115 C CA . LEU A 1 139 ? 3.980 2.757 -11.271 1.00 86.44 139 LEU A CA 1
ATOM 1116 C C . LEU A 1 139 ? 5.297 3.530 -11.198 1.00 86.44 139 LEU A C 1
ATOM 1118 O O . LEU A 1 139 ? 5.735 4.100 -12.202 1.00 86.44 139 LEU A O 1
ATOM 1122 N N . ILE A 1 140 ? 5.937 3.543 -10.025 1.00 88.81 140 ILE A N 1
ATOM 1123 C CA . ILE A 1 140 ? 7.228 4.214 -9.830 1.00 88.81 140 ILE A CA 1
ATOM 1124 C C . ILE A 1 140 ? 8.301 3.551 -10.685 1.00 88.81 140 ILE A C 1
ATOM 1126 O O . ILE A 1 140 ? 9.002 4.231 -11.431 1.00 88.81 140 ILE A O 1
ATOM 1130 N N . THR A 1 141 ? 8.407 2.226 -10.616 1.00 85.88 141 THR A N 1
ATOM 1131 C CA . THR A 1 141 ? 9.453 1.471 -11.311 1.00 85.88 141 THR A CA 1
ATOM 1132 C C . THR A 1 141 ? 9.314 1.606 -12.824 1.00 85.88 141 THR A C 1
ATOM 1134 O O . THR A 1 141 ? 10.295 1.888 -13.504 1.00 85.88 141 THR A O 1
ATOM 1137 N N . THR A 1 142 ? 8.093 1.517 -13.356 1.0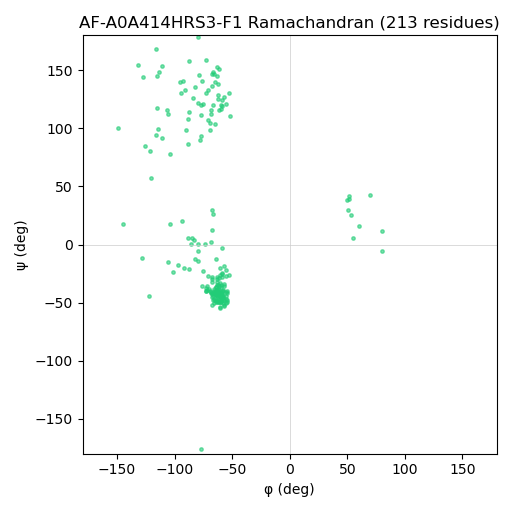0 82.44 142 THR A N 1
ATOM 1138 C CA . THR A 1 142 ? 7.811 1.734 -14.782 1.00 82.44 142 THR A CA 1
ATOM 1139 C C . THR A 1 142 ? 8.170 3.152 -15.217 1.00 82.44 142 THR A C 1
ATOM 1141 O O . THR A 1 142 ? 8.740 3.340 -16.293 1.00 82.44 142 THR A O 1
ATOM 1144 N N . HIS A 1 143 ? 7.856 4.163 -14.401 1.00 84.38 143 HIS A N 1
ATOM 1145 C CA . HIS A 1 143 ? 8.222 5.546 -14.702 1.00 84.38 143 HIS A CA 1
ATOM 1146 C C . HIS A 1 143 ? 9.740 5.742 -14.734 1.00 84.38 143 HIS A C 1
ATOM 1148 O O . HIS A 1 143 ? 10.244 6.379 -15.659 1.00 84.38 143 HIS A O 1
ATOM 1154 N N . VAL A 1 144 ? 10.460 5.167 -13.763 1.00 84.06 144 VAL A N 1
ATOM 1155 C CA . VAL A 1 144 ? 11.927 5.184 -13.725 1.00 84.06 144 VAL A CA 1
ATOM 1156 C C . VAL A 1 144 ? 12.481 4.497 -14.972 1.00 84.06 144 VAL A C 1
ATOM 1158 O O . VAL A 1 144 ? 13.196 5.139 -15.730 1.00 84.06 144 VAL A O 1
ATOM 1161 N N . ILE A 1 145 ? 12.068 3.262 -15.276 1.00 79.19 145 ILE A N 1
ATOM 1162 C CA . ILE A 1 145 ? 12.536 2.503 -16.452 1.00 79.19 145 ILE A CA 1
ATOM 1163 C C . ILE A 1 145 ? 12.315 3.270 -17.761 1.00 79.19 145 ILE A C 1
ATOM 1165 O O . ILE A 1 145 ? 13.215 3.318 -18.593 1.00 79.19 145 ILE A O 1
ATOM 1169 N N . LYS A 1 146 ? 11.142 3.891 -17.953 1.00 77.50 146 LYS A N 1
ATOM 1170 C CA . LYS A 1 146 ? 10.847 4.681 -19.163 1.00 77.50 146 LYS A CA 1
ATOM 1171 C C . LYS A 1 146 ? 11.752 5.906 -19.319 1.00 77.50 146 LYS A C 1
ATOM 1173 O O . LYS A 1 146 ? 11.943 6.363 -20.441 1.00 77.50 146 LYS A O 1
ATOM 1178 N N . GLN A 1 147 ? 12.252 6.467 -18.217 1.00 76.06 147 GLN A N 1
ATOM 1179 C CA . GLN A 1 147 ? 13.128 7.644 -18.224 1.00 76.06 147 GLN A CA 1
ATOM 1180 C C . GLN A 1 147 ? 14.615 7.294 -18.136 1.00 76.06 147 GLN A C 1
ATOM 1182 O O . GLN A 1 147 ? 15.453 8.126 -18.495 1.00 76.06 147 GLN A O 1
ATOM 1187 N N . MET A 1 148 ? 14.956 6.074 -17.714 1.00 73.94 148 MET A N 1
ATOM 1188 C CA . MET A 1 148 ? 16.317 5.563 -17.787 1.00 73.94 148 MET A CA 1
ATOM 1189 C C . MET A 1 148 ? 16.787 5.622 -19.241 1.00 73.94 148 MET A C 1
ATOM 1191 O O . MET A 1 148 ? 16.179 5.044 -20.137 1.00 73.94 148 MET A O 1
ATOM 1195 N N . LYS A 1 149 ? 17.941 6.251 -19.482 1.00 60.47 149 LYS A N 1
ATOM 1196 C CA . LYS A 1 149 ? 18.593 6.301 -20.808 1.00 60.47 149 LYS A CA 1
ATOM 1197 C C . LYS A 1 149 ? 19.124 4.933 -21.285 1.00 60.47 149 LYS A C 1
ATOM 1199 O O . LYS A 1 149 ? 19.911 4.864 -22.226 1.00 60.47 149 LYS A O 1
ATOM 1204 N N . ASN A 1 150 ? 18.736 3.843 -20.625 1.00 55.91 150 ASN A N 1
ATOM 1205 C CA . ASN A 1 150 ? 19.206 2.495 -20.899 1.00 55.91 150 ASN A CA 1
ATOM 1206 C C . ASN A 1 150 ? 18.316 1.853 -21.973 1.00 55.91 150 ASN A C 1
ATOM 1208 O O . ASN A 1 150 ? 17.388 1.110 -21.677 1.00 55.91 150 ASN A O 1
ATOM 1212 N N . ASN A 1 151 ? 18.651 2.097 -23.242 1.00 55.25 151 ASN A N 1
ATOM 1213 C CA . ASN A 1 151 ? 18.112 1.330 -24.377 1.00 55.25 151 ASN A CA 1
ATOM 1214 C C . ASN A 1 151 ? 18.622 -0.128 -24.406 1.00 55.25 151 ASN A C 1
ATOM 1216 O O . ASN A 1 151 ? 18.319 -0.892 -25.326 1.00 55.25 151 ASN A O 1
ATOM 1220 N N . ASP A 1 152 ? 19.421 -0.515 -23.411 1.00 64.12 152 ASP A N 1
ATOM 1221 C CA . ASP A 1 152 ? 20.007 -1.833 -23.265 1.00 64.12 152 ASP A CA 1
ATOM 1222 C C . ASP A 1 152 ? 18.962 -2.838 -22.750 1.00 64.12 152 ASP A C 1
ATOM 1224 O O . ASP A 1 152 ? 18.765 -3.020 -21.547 1.00 64.12 152 ASP A O 1
ATOM 1228 N N . LYS A 1 153 ? 18.307 -3.536 -23.690 1.00 67.06 153 LYS A N 1
ATOM 1229 C CA . LYS A 1 153 ? 17.343 -4.624 -23.423 1.00 67.06 153 LYS A CA 1
ATOM 1230 C C . LYS A 1 153 ? 17.945 -5.800 -22.633 1.00 67.06 153 LYS A C 1
ATOM 1232 O O . LYS A 1 153 ? 17.232 -6.751 -22.317 1.00 67.06 153 LYS A O 1
ATOM 1237 N N . THR A 1 154 ? 19.243 -5.768 -22.323 1.00 72.62 154 THR A N 1
ATOM 1238 C CA . THR A 1 154 ? 19.922 -6.785 -21.516 1.00 72.62 154 THR A CA 1
ATOM 1239 C C . THR A 1 154 ? 19.829 -6.532 -20.013 1.00 72.62 154 THR A C 1
ATOM 1241 O O . THR A 1 154 ? 20.356 -7.334 -19.244 1.00 72.62 154 THR A O 1
ATOM 1244 N N . LYS A 1 155 ? 19.156 -5.468 -19.552 1.00 77.62 155 LYS A N 1
ATOM 1245 C CA . LYS A 1 155 ? 18.989 -5.161 -18.122 1.00 77.62 155 LYS A CA 1
ATOM 1246 C C . LYS A 1 155 ? 17.519 -4.952 -17.762 1.00 77.62 155 LYS A C 1
ATOM 1248 O O . LYS A 1 155 ? 16.748 -4.407 -18.540 1.00 77.62 155 LYS A O 1
ATOM 1253 N N . GLN A 1 156 ? 17.145 -5.392 -16.567 1.00 79.19 156 GLN A N 1
ATOM 1254 C CA . GLN A 1 156 ? 15.830 -5.186 -15.956 1.00 79.19 156 GLN A CA 1
ATOM 1255 C C . GLN A 1 156 ? 16.016 -4.691 -14.523 1.00 79.19 156 GLN A C 1
ATOM 1257 O O . GLN A 1 156 ? 17.051 -4.959 -13.913 1.00 79.19 156 GLN A O 1
ATOM 1262 N N . VAL A 1 157 ? 15.046 -3.976 -13.965 1.00 82.69 157 VAL A N 1
ATOM 1263 C CA . VAL A 1 157 ? 15.121 -3.541 -12.563 1.00 82.69 157 VAL A CA 1
ATOM 1264 C C . VAL A 1 157 ? 15.031 -4.750 -11.632 1.00 82.69 157 VAL A C 1
ATOM 1266 O O . VAL A 1 157 ? 14.375 -5.741 -11.931 1.00 82.69 157 VAL A O 1
ATOM 1269 N N . ASN A 1 158 ? 15.717 -4.693 -10.492 1.00 86.56 158 ASN A N 1
ATOM 1270 C CA . ASN A 1 158 ? 15.499 -5.649 -9.416 1.00 86.56 158 ASN A CA 1
ATOM 1271 C C . ASN A 1 158 ? 14.226 -5.277 -8.641 1.00 86.56 158 ASN A C 1
ATOM 1273 O O . ASN A 1 158 ? 14.289 -4.524 -7.667 1.00 86.56 158 ASN A O 1
ATOM 1277 N N . PHE A 1 159 ? 13.075 -5.807 -9.056 1.00 82.06 159 PHE A N 1
ATOM 1278 C CA . PHE A 1 159 ? 11.782 -5.424 -8.481 1.00 82.06 159 PHE A CA 1
ATOM 1279 C C . PHE A 1 159 ? 11.665 -5.688 -6.982 1.00 82.06 159 PHE A C 1
ATOM 1281 O O . PHE A 1 159 ? 11.117 -4.872 -6.245 1.00 82.06 159 PHE A O 1
ATOM 1288 N N . THR A 1 160 ? 12.259 -6.780 -6.496 1.00 82.56 160 THR A N 1
ATOM 1289 C CA . THR A 1 160 ? 12.317 -7.076 -5.059 1.00 82.56 160 THR A CA 1
ATOM 1290 C C . THR A 1 160 ? 12.932 -5.909 -4.289 1.00 82.56 160 THR A C 1
ATOM 1292 O O . THR A 1 160 ? 12.373 -5.462 -3.290 1.00 82.56 160 THR A O 1
ATOM 1295 N N . ILE A 1 161 ? 14.065 -5.381 -4.764 1.00 86.56 161 ILE A N 1
ATOM 1296 C CA . ILE A 1 161 ? 14.727 -4.231 -4.140 1.00 86.56 161 ILE A CA 1
ATOM 1297 C C . ILE A 1 161 ? 13.911 -2.948 -4.340 1.00 86.56 161 ILE A C 1
ATOM 1299 O O . ILE A 1 161 ? 13.796 -2.165 -3.399 1.00 86.56 161 ILE A O 1
ATOM 1303 N N . ALA A 1 162 ? 13.290 -2.755 -5.506 1.00 87.94 162 ALA A N 1
ATOM 1304 C CA . ALA A 1 162 ? 12.431 -1.601 -5.768 1.00 87.94 162 ALA A CA 1
ATOM 1305 C C . ALA A 1 162 ? 11.243 -1.520 -4.790 1.00 87.94 162 ALA A C 1
ATOM 1307 O O . ALA A 1 162 ? 10.980 -0.443 -4.252 1.00 87.94 162 ALA A O 1
ATOM 1308 N N . ILE A 1 163 ? 10.596 -2.650 -4.470 1.00 85.00 163 ILE A N 1
ATOM 1309 C CA . ILE A 1 163 ? 9.542 -2.713 -3.443 1.00 85.00 163 ILE A CA 1
ATOM 1310 C C . ILE A 1 163 ? 10.085 -2.267 -2.085 1.00 85.00 163 ILE A C 1
ATOM 1312 O O . ILE A 1 163 ? 9.448 -1.465 -1.403 1.00 85.00 163 ILE A O 1
ATOM 1316 N N . TYR A 1 164 ? 11.254 -2.773 -1.676 1.00 86.94 164 TYR A N 1
ATOM 1317 C CA . TYR A 1 164 ? 11.860 -2.376 -0.404 1.00 86.94 164 TYR A CA 1
ATOM 1318 C C . TYR A 1 164 ? 12.155 -0.873 -0.360 1.00 86.94 164 TYR A C 1
ATOM 1320 O O . TYR A 1 164 ? 11.847 -0.234 0.641 1.00 86.94 164 TYR A O 1
ATOM 1328 N N . ILE A 1 165 ? 12.688 -0.298 -1.441 1.00 90.50 165 ILE A N 1
ATOM 1329 C CA . ILE A 1 165 ? 12.955 1.144 -1.539 1.00 90.50 165 ILE A CA 1
ATOM 1330 C C . ILE A 1 165 ? 11.648 1.943 -1.427 1.00 90.50 165 ILE A C 1
ATOM 1332 O O . ILE A 1 165 ? 11.563 2.859 -0.611 1.00 90.50 165 ILE A O 1
ATOM 1336 N N . CYS A 1 166 ? 10.616 1.573 -2.191 1.00 89.69 166 CYS A N 1
ATOM 1337 C CA . CYS A 1 166 ? 9.312 2.243 -2.161 1.00 89.69 166 CYS A CA 1
ATOM 1338 C C . CYS A 1 166 ? 8.653 2.153 -0.776 1.00 89.69 166 CYS A C 1
ATOM 1340 O O . CYS A 1 166 ? 8.105 3.136 -0.282 1.00 89.69 166 CYS A O 1
ATOM 1342 N N . ARG A 1 167 ? 8.746 0.994 -0.115 1.00 87.50 167 ARG A N 1
ATOM 1343 C CA . ARG A 1 167 ? 8.249 0.781 1.251 1.00 87.50 167 ARG A CA 1
ATOM 1344 C C . ARG A 1 167 ? 8.975 1.660 2.269 1.00 87.50 167 ARG A C 1
ATOM 1346 O O . ARG A 1 167 ? 8.325 2.241 3.132 1.00 87.50 167 ARG A O 1
ATOM 1353 N N . GLU A 1 168 ? 10.300 1.760 2.195 1.00 88.38 168 GLU A N 1
ATOM 1354 C CA . GLU A 1 168 ? 11.069 2.636 3.090 1.00 88.38 168 GLU A CA 1
ATOM 1355 C C . GLU A 1 168 ? 10.715 4.111 2.862 1.00 88.38 168 GLU A C 1
ATOM 1357 O O . GLU A 1 168 ? 10.526 4.846 3.831 1.00 88.38 168 GLU A O 1
ATOM 1362 N N . TYR A 1 169 ? 10.528 4.515 1.603 1.00 90.69 169 TYR A N 1
ATOM 1363 C CA . TYR A 1 169 ? 10.081 5.860 1.247 1.00 90.69 169 TYR A CA 1
ATOM 1364 C C . TYR A 1 169 ? 8.683 6.179 1.804 1.00 90.69 169 TYR A C 1
ATOM 1366 O O . TYR A 1 169 ? 8.517 7.184 2.487 1.00 90.69 169 TYR A O 1
ATOM 1374 N N . LEU A 1 170 ? 7.695 5.292 1.625 1.00 88.12 170 LEU A N 1
ATOM 1375 C CA . LEU A 1 170 ? 6.338 5.477 2.169 1.00 88.12 170 LEU A CA 1
ATOM 1376 C C . LEU A 1 170 ? 6.293 5.511 3.701 1.00 88.12 170 LEU A C 1
ATOM 1378 O O . LEU A 1 170 ? 5.421 6.153 4.284 1.00 88.12 170 LEU A O 1
ATOM 1382 N N . ARG A 1 171 ? 7.222 4.816 4.364 1.00 84.94 171 ARG A N 1
ATOM 1383 C CA . ARG A 1 171 ? 7.369 4.841 5.825 1.00 84.94 171 ARG A CA 1
ATOM 1384 C C . ARG A 1 171 ? 8.120 6.079 6.326 1.00 84.94 171 ARG A C 1
ATOM 1386 O O . ARG A 1 171 ? 8.319 6.190 7.531 1.00 84.94 171 ARG A O 1
ATOM 1393 N N . ASN A 1 172 ? 8.549 6.981 5.436 1.00 83.56 172 ASN A N 1
ATOM 1394 C CA . ASN A 1 172 ? 9.458 8.093 5.734 1.00 83.56 172 ASN A CA 1
ATOM 1395 C C . ASN A 1 172 ? 10.729 7.638 6.473 1.00 83.56 172 ASN A C 1
ATOM 1397 O O . ASN A 1 172 ? 11.316 8.383 7.258 1.00 83.56 172 ASN A O 1
ATOM 1401 N N . LYS A 1 173 ? 11.170 6.400 6.234 1.00 76.38 173 LYS A N 1
ATOM 1402 C CA . LYS A 1 173 ? 12.400 5.882 6.823 1.00 76.38 173 LYS A CA 1
ATOM 1403 C C . LYS A 1 173 ? 13.596 6.414 6.054 1.00 76.38 173 LYS A C 1
ATOM 1405 O O . LYS A 1 173 ? 13.554 6.589 4.838 1.00 76.38 173 LYS A O 1
ATOM 1410 N N . ARG A 1 174 ? 14.690 6.645 6.784 1.00 77.88 174 ARG A N 1
ATOM 1411 C CA . ARG A 1 174 ? 15.984 7.094 6.236 1.00 77.88 174 ARG A CA 1
ATOM 1412 C C . ARG A 1 174 ? 15.925 8.445 5.502 1.00 77.88 174 ARG A C 1
ATOM 1414 O O . ARG A 1 174 ? 16.869 8.759 4.788 1.00 77.88 174 ARG A O 1
ATOM 1421 N N . ASN A 1 175 ? 14.855 9.231 5.690 1.00 83.50 175 ASN A N 1
ATOM 1422 C CA . ASN A 1 175 ? 14.633 10.531 5.043 1.00 83.50 175 ASN A CA 1
ATOM 1423 C C . ASN A 1 175 ? 14.841 10.500 3.518 1.00 83.50 175 ASN A C 1
ATOM 1425 O O . ASN A 1 175 ? 15.405 11.430 2.948 1.00 83.50 175 ASN A O 1
ATOM 1429 N N . LEU A 1 176 ? 14.412 9.414 2.865 1.00 87.38 176 LEU A N 1
ATOM 1430 C CA . LEU A 1 176 ? 14.572 9.252 1.421 1.00 87.38 176 LEU A CA 1
ATOM 1431 C C . LEU A 1 176 ? 13.805 10.341 0.668 1.00 87.38 176 LEU A C 1
ATOM 1433 O O . LEU A 1 176 ? 12.595 10.491 0.840 1.00 87.38 176 LEU A O 1
ATOM 1437 N N . SER A 1 177 ? 14.499 11.067 -0.204 1.00 90.50 177 SER A N 1
ATOM 1438 C CA . SER A 1 177 ? 13.865 11.989 -1.140 1.00 90.50 177 SER A CA 1
ATOM 1439 C C . SER A 1 177 ? 13.472 11.260 -2.438 1.00 90.50 177 SER A C 1
ATOM 1441 O O . SER A 1 177 ? 14.048 10.218 -2.763 1.00 90.50 177 SER A O 1
ATOM 1443 N N . PRO A 1 178 ? 12.515 11.777 -3.231 1.00 90.94 178 PRO A N 1
ATOM 1444 C CA . PRO A 1 178 ? 12.182 11.175 -4.523 1.00 90.94 178 PRO A CA 1
ATOM 1445 C C . PRO A 1 178 ? 13.387 10.997 -5.470 1.00 90.94 178 PRO A C 1
ATOM 1447 O O . PRO A 1 178 ? 13.479 9.939 -6.093 1.00 90.94 178 PRO A O 1
ATOM 1450 N N . PRO A 1 179 ? 14.340 11.953 -5.572 1.00 90.44 179 PRO A N 1
ATOM 1451 C CA . PRO A 1 179 ? 15.607 11.720 -6.268 1.00 90.44 179 PRO A CA 1
ATOM 1452 C C . PRO A 1 179 ? 16.377 10.493 -5.760 1.00 90.44 179 PRO A C 1
ATOM 1454 O O . PRO A 1 179 ? 16.882 9.717 -6.568 1.00 90.44 179 PRO A O 1
ATOM 1457 N N . ASP A 1 180 ? 16.438 10.280 -4.442 1.00 91.12 180 ASP A N 1
ATOM 1458 C CA . ASP A 1 180 ? 17.135 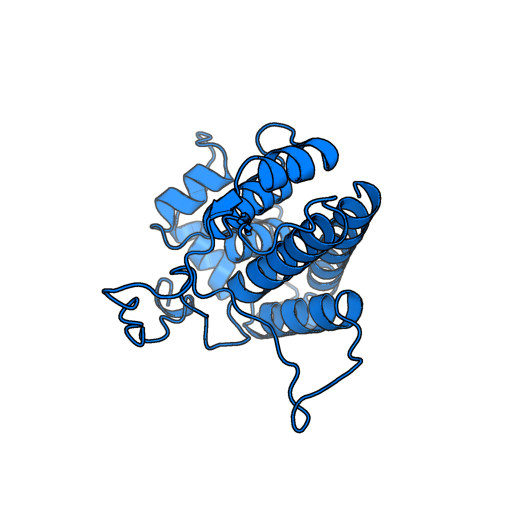9.125 -3.861 1.00 91.12 180 ASP A CA 1
ATOM 1459 C C . ASP A 1 180 ? 16.450 7.813 -4.233 1.00 91.12 180 ASP A C 1
ATOM 1461 O O . ASP A 1 180 ? 17.127 6.842 -4.564 1.00 91.12 180 ASP A O 1
ATOM 1465 N N . VAL A 1 181 ? 15.113 7.787 -4.230 1.00 90.81 181 VAL A N 1
ATOM 1466 C CA . VAL A 1 181 ? 14.328 6.621 -4.665 1.00 90.81 181 VAL A CA 1
ATOM 1467 C C . VAL A 1 181 ? 14.687 6.238 -6.098 1.00 90.81 181 VAL A C 1
ATOM 1469 O O . VAL A 1 181 ? 14.971 5.072 -6.365 1.00 90.81 181 VAL A O 1
ATOM 1472 N N . ILE A 1 182 ? 14.736 7.218 -7.002 1.00 90.00 182 ILE A N 1
ATOM 1473 C CA . ILE A 1 182 ? 15.104 7.006 -8.408 1.00 90.00 182 ILE A CA 1
ATOM 1474 C C . ILE A 1 182 ? 16.526 6.452 -8.499 1.00 90.00 182 ILE A C 1
ATOM 1476 O O . ILE A 1 182 ? 16.725 5.369 -9.043 1.00 90.00 182 ILE A O 1
ATOM 1480 N N . ASN A 1 183 ? 17.497 7.144 -7.896 1.00 90.06 183 ASN A N 1
ATOM 1481 C CA . ASN A 1 183 ? 18.908 6.758 -7.940 1.00 90.06 183 ASN A CA 1
ATOM 1482 C C . ASN A 1 183 ? 19.138 5.346 -7.374 1.00 90.06 183 ASN A C 1
ATOM 1484 O O . ASN A 1 183 ? 19.937 4.571 -7.903 1.00 90.06 183 ASN A O 1
ATOM 1488 N N . LEU A 1 184 ? 18.435 4.987 -6.295 1.00 92.25 184 LEU A N 1
ATOM 1489 C CA . LEU A 1 184 ? 18.519 3.661 -5.687 1.00 92.25 184 LEU A CA 1
ATOM 1490 C C . LEU A 1 184 ? 17.929 2.575 -6.590 1.00 92.25 184 LEU A C 1
ATOM 1492 O O . LEU A 1 184 ? 18.523 1.499 -6.681 1.00 92.25 184 LEU A O 1
ATOM 1496 N N . ILE A 1 185 ? 16.799 2.834 -7.251 1.00 90.25 185 ILE A N 1
ATOM 1497 C CA . ILE A 1 185 ? 16.186 1.887 -8.192 1.00 90.25 185 ILE A CA 1
ATOM 1498 C C . ILE A 1 185 ? 17.098 1.688 -9.408 1.00 90.25 185 ILE A C 1
ATOM 1500 O O . ILE A 1 185 ? 17.398 0.549 -9.763 1.00 90.25 185 ILE A O 1
ATOM 1504 N N . GLU A 1 186 ? 17.611 2.772 -9.995 1.00 87.81 186 GLU A N 1
ATOM 1505 C CA . GLU A 1 186 ? 18.508 2.716 -11.157 1.00 87.81 186 GLU A CA 1
ATOM 1506 C C . GLU A 1 186 ? 19.811 1.963 -10.864 1.00 87.81 186 GLU A C 1
ATOM 1508 O O . GLU A 1 186 ? 20.328 1.238 -11.718 1.00 87.81 186 GLU A O 1
ATOM 1513 N N . LYS A 1 187 ? 20.331 2.089 -9.638 1.00 89.94 187 LYS A N 1
ATOM 1514 C CA . LYS A 1 187 ? 21.529 1.370 -9.188 1.00 89.94 187 LYS A CA 1
ATOM 1515 C C . LYS A 1 187 ? 21.309 -0.143 -9.078 1.00 89.94 187 LYS A C 1
ATOM 1517 O O . LYS A 1 187 ? 22.262 -0.907 -9.238 1.00 89.94 187 LYS A O 1
ATOM 1522 N N . HIS A 1 188 ? 20.086 -0.592 -8.798 1.00 89.69 188 HIS A N 1
ATOM 1523 C CA . HIS A 1 188 ? 19.770 -2.003 -8.570 1.00 89.69 188 HIS A CA 1
ATOM 1524 C C . HIS A 1 188 ? 19.077 -2.626 -9.786 1.00 89.69 188 HIS A C 1
ATOM 1526 O O . HIS A 1 188 ? 17.872 -2.876 -9.787 1.00 89.69 188 HIS A O 1
ATOM 1532 N N . VAL A 1 189 ? 19.873 -2.951 -10.805 1.00 86.81 189 VAL A N 1
ATOM 1533 C CA . VAL A 1 189 ? 19.427 -3.674 -12.007 1.00 86.81 189 VAL A CA 1
ATOM 1534 C C . VAL A 1 189 ? 20.010 -5.086 -12.070 1.00 86.81 189 VAL A C 1
ATOM 1536 O O . VAL A 1 189 ? 21.077 -5.375 -11.530 1.00 86.81 189 VAL A O 1
ATOM 1539 N N . LEU A 1 190 ? 19.303 -5.984 -12.746 1.00 84.06 190 LEU A N 1
ATOM 1540 C CA . LEU A 1 190 ? 19.685 -7.365 -13.010 1.00 84.06 190 LEU A CA 1
ATOM 1541 C C . LEU A 1 190 ? 19.870 -7.581 -14.517 1.00 84.06 190 LEU A C 1
ATOM 1543 O O . LEU A 1 190 ? 19.105 -7.035 -15.312 1.00 84.06 190 LEU A O 1
ATOM 1547 N N . PRO A 1 191 ? 20.822 -8.427 -14.943 1.00 83.81 191 PRO A N 1
ATOM 1548 C CA . PRO A 1 191 ? 20.939 -8.796 -16.345 1.00 83.81 191 PRO A CA 1
ATOM 1549 C C . PRO A 1 191 ? 19.777 -9.707 -16.779 1.00 83.81 191 PRO A C 1
ATOM 1551 O O . PRO A 1 191 ? 19.461 -10.710 -16.128 1.00 83.81 191 PRO A O 1
ATOM 1554 N N . VAL A 1 192 ? 19.168 -9.391 -17.916 1.00 79.62 192 VAL A N 1
ATOM 1555 C CA . VAL A 1 192 ? 18.255 -10.252 -18.670 1.00 79.62 192 VAL A CA 1
ATOM 1556 C C . VAL A 1 192 ? 19.102 -11.276 -19.421 1.00 79.62 192 VAL A C 1
ATOM 1558 O O . VAL A 1 192 ? 19.964 -10.927 -20.222 1.00 79.62 192 VAL A O 1
ATOM 1561 N N . ARG A 1 193 ? 18.879 -12.562 -19.141 1.00 74.50 193 ARG A N 1
ATOM 1562 C CA . ARG A 1 193 ? 19.630 -13.671 -19.749 1.00 74.50 193 ARG A CA 1
ATOM 1563 C C . ARG A 1 193 ? 18.713 -14.458 -20.690 1.00 74.50 193 ARG A C 1
ATOM 1565 O O . ARG A 1 193 ? 18.018 -15.354 -20.196 1.00 74.50 193 ARG A O 1
ATOM 1572 N N . PRO A 1 194 ? 18.659 -14.121 -21.993 1.00 75.69 194 PRO A N 1
ATOM 1573 C CA . PRO A 1 194 ? 17.916 -14.916 -22.966 1.00 75.69 194 PRO A CA 1
ATOM 1574 C C . PRO A 1 194 ? 18.556 -16.306 -23.116 1.00 75.69 194 PRO A C 1
ATOM 1576 O O . PRO A 1 194 ? 19.766 -16.454 -22.965 1.00 75.69 194 PRO A O 1
ATOM 1579 N N . GLY A 1 195 ? 17.744 -17.337 -23.372 1.00 78.00 195 GLY A N 1
ATOM 1580 C CA . GLY A 1 195 ? 18.243 -18.692 -23.648 1.00 78.00 195 GLY A CA 1
ATOM 1581 C C . GLY A 1 195 ? 18.866 -19.422 -22.450 1.00 78.00 195 GLY A C 1
ATOM 1582 O O . GLY A 1 195 ? 19.911 -20.055 -22.588 1.00 78.00 195 GLY A O 1
ATOM 1583 N N . ARG A 1 196 ? 18.262 -19.351 -21.252 1.00 72.62 196 ARG A N 1
ATOM 1584 C CA . ARG A 1 196 ? 18.748 -20.143 -20.106 1.00 72.62 196 ARG A CA 1
ATOM 1585 C C . ARG A 1 196 ? 18.730 -21.641 -20.430 1.00 72.62 196 ARG A C 1
ATOM 1587 O O . ARG A 1 196 ? 17.668 -22.190 -20.699 1.00 72.62 196 ARG A O 1
ATOM 1594 N N . LYS A 1 197 ? 19.891 -22.294 -20.285 1.00 80.38 197 LYS A N 1
ATOM 1595 C CA . LYS A 1 197 ? 20.043 -23.757 -20.391 1.00 80.38 197 LYS A CA 1
ATOM 1596 C C . LYS A 1 197 ? 19.143 -24.514 -19.404 1.00 80.38 197 LYS A C 1
ATOM 1598 O O . LYS A 1 197 ? 18.617 -25.561 -19.752 1.00 80.38 197 LYS A O 1
ATOM 1603 N N . ASP A 1 198 ? 18.952 -23.962 -18.206 1.00 77.56 198 ASP A N 1
ATOM 1604 C CA . ASP A 1 198 ? 17.949 -24.417 -17.238 1.00 77.56 198 ASP A CA 1
ATOM 1605 C C . ASP A 1 198 ? 16.892 -23.308 -17.046 1.00 77.56 198 ASP A C 1
ATOM 1607 O O . ASP A 1 198 ? 17.165 -22.292 -16.382 1.00 77.56 198 ASP A O 1
ATOM 1611 N N . PRO A 1 199 ? 15.719 -23.409 -17.700 1.00 72.56 199 PRO A N 1
ATOM 1612 C CA . PRO A 1 199 ? 14.659 -22.426 -17.548 1.00 72.56 199 PRO A CA 1
ATOM 1613 C C . PRO A 1 199 ? 14.159 -22.402 -16.102 1.00 72.56 199 PRO A C 1
ATOM 1615 O O . PRO A 1 199 ? 14.089 -23.415 -15.409 1.00 72.56 199 PRO A O 1
ATOM 1618 N N . ARG A 1 200 ? 13.783 -2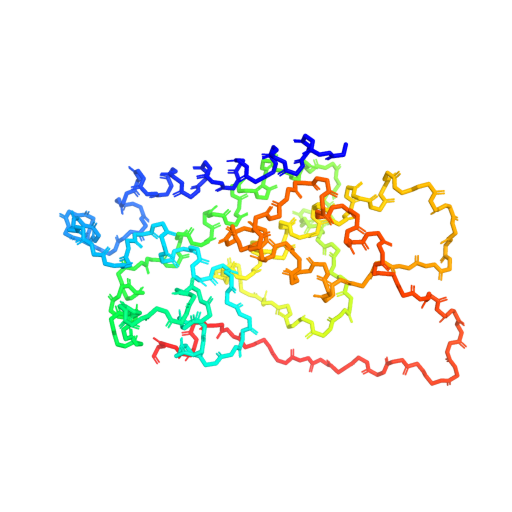1.210 -15.623 1.00 66.75 200 ARG A N 1
ATOM 1619 C CA . ARG A 1 200 ? 13.238 -21.068 -14.269 1.00 66.75 200 ARG A CA 1
ATOM 1620 C C . ARG A 1 200 ? 11.945 -21.888 -14.178 1.00 66.75 200 ARG A C 1
ATOM 1622 O O . ARG A 1 200 ? 10.972 -21.565 -14.851 1.00 66.75 200 ARG A O 1
ATOM 1629 N N . LYS A 1 201 ? 11.928 -22.920 -13.331 1.00 71.56 201 LYS A N 1
ATOM 1630 C CA . LYS A 1 201 ? 10.711 -23.679 -13.017 1.00 71.56 201 LYS A CA 1
ATOM 1631 C C . LYS A 1 201 ? 9.774 -22.788 -12.206 1.00 71.56 201 LYS A C 1
ATOM 1633 O O . LYS A 1 201 ? 9.959 -22.632 -10.999 1.00 71.56 201 LYS A O 1
ATOM 1638 N N . VAL A 1 202 ? 8.797 -22.178 -12.870 1.00 64.31 202 VAL A N 1
ATOM 1639 C CA . VAL A 1 202 ? 7.741 -21.413 -12.202 1.00 64.31 202 VAL A CA 1
ATOM 1640 C C . VAL A 1 202 ? 6.847 -22.419 -11.486 1.00 64.31 202 VAL A C 1
ATOM 1642 O O . VAL A 1 202 ? 6.131 -23.187 -12.123 1.00 64.31 202 VAL A O 1
ATOM 1645 N N . LYS A 1 203 ? 6.941 -22.476 -10.156 1.00 61.22 203 LYS A N 1
ATOM 1646 C CA . LYS A 1 203 ? 6.018 -23.280 -9.356 1.00 61.22 203 LYS A CA 1
ATOM 1647 C C . LYS A 1 203 ? 4.760 -22.447 -9.119 1.00 61.22 203 LYS A C 1
ATOM 1649 O O . LYS A 1 203 ? 4.902 -21.336 -8.605 1.00 61.22 203 LYS A O 1
ATOM 1654 N N . PRO A 1 204 ? 3.559 -22.948 -9.448 1.00 57.28 204 PRO A N 1
ATOM 1655 C CA . PRO A 1 204 ? 2.336 -22.291 -9.017 1.00 57.28 204 PRO A CA 1
ATOM 1656 C C . PRO A 1 204 ? 2.351 -22.231 -7.487 1.00 57.28 204 PRO A C 1
ATOM 1658 O O . PRO A 1 204 ? 2.456 -23.255 -6.811 1.00 57.28 204 PRO A O 1
ATOM 1661 N N . GLN A 1 205 ? 2.330 -21.020 -6.938 1.00 54.72 205 GLN A N 1
ATOM 1662 C CA . GLN A 1 205 ? 2.175 -20.813 -5.505 1.00 54.72 205 GLN A CA 1
ATOM 1663 C C . GLN A 1 205 ? 0.689 -20.663 -5.202 1.00 54.72 205 GLN A C 1
ATOM 1665 O O . GLN A 1 205 ? -0.015 -19.914 -5.879 1.00 54.72 205 GLN A O 1
ATOM 1670 N N . ALA A 1 206 ? 0.212 -21.376 -4.182 1.00 52.62 206 ALA A N 1
ATOM 1671 C CA . ALA A 1 206 ? -1.135 -21.169 -3.678 1.00 52.62 206 ALA A CA 1
ATOM 1672 C C . ALA A 1 206 ? -1.261 -19.740 -3.140 1.00 52.62 206 ALA A C 1
ATOM 1674 O O . ALA A 1 206 ? -0.365 -19.237 -2.454 1.00 52.62 206 ALA A O 1
ATOM 1675 N N . SER A 1 207 ? -2.379 -19.087 -3.436 1.00 48.53 207 SER A N 1
ATOM 1676 C CA . SER A 1 207 ? -2.649 -17.761 -2.907 1.00 48.53 207 SER A CA 1
ATOM 1677 C C . SER A 1 207 ? -2.878 -17.828 -1.406 1.00 48.53 207 SER A C 1
ATOM 1679 O O . SER A 1 207 ? -3.887 -18.360 -0.939 1.00 48.53 207 SER A O 1
ATOM 1681 N N . VAL A 1 208 ? -1.955 -17.265 -0.637 1.00 48.78 208 VAL A N 1
ATOM 1682 C CA . VAL A 1 208 ? -2.126 -17.131 0.806 1.00 48.78 208 VAL A CA 1
ATOM 1683 C C . VAL A 1 208 ? -2.805 -15.794 1.063 1.00 48.78 208 VAL A C 1
ATOM 1685 O O . VAL A 1 208 ? -2.148 -14.756 1.065 1.00 48.78 208 VAL A O 1
ATOM 1688 N N . SER A 1 209 ? -4.123 -15.814 1.269 1.00 47.06 209 SER A N 1
ATOM 1689 C CA . SER A 1 209 ? -4.864 -14.628 1.705 1.00 47.06 209 SER A CA 1
ATOM 1690 C C . SER A 1 209 ? -4.233 -14.091 2.987 1.00 47.06 209 SER A C 1
ATOM 1692 O O . SER A 1 209 ? -4.186 -14.794 4.000 1.00 47.06 209 SER A O 1
ATOM 1694 N N . PHE A 1 210 ? -3.759 -12.842 2.984 1.00 45.16 210 PHE A N 1
ATOM 1695 C CA . PHE A 1 210 ? -3.245 -12.236 4.212 1.00 45.16 210 PHE A CA 1
ATOM 1696 C C . PHE A 1 210 ? -4.317 -12.146 5.306 1.00 45.16 210 PHE A C 1
ATOM 1698 O O . PHE A 1 210 ? -3.977 -12.093 6.490 1.00 45.16 210 PHE A O 1
ATOM 1705 N N . LEU A 1 211 ? -5.605 -12.211 4.935 1.00 47.50 211 LEU A N 1
ATOM 1706 C CA . LEU A 1 211 ? -6.692 -12.228 5.906 1.00 47.50 211 LEU A CA 1
ATOM 1707 C C . LEU A 1 211 ? -6.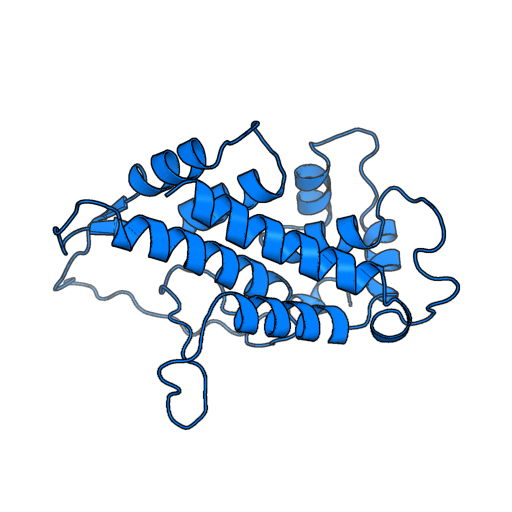596 -13.415 6.882 1.00 47.50 211 LEU A C 1
ATOM 1709 O O . LEU A 1 211 ? -7.072 -13.273 8.003 1.00 47.50 211 LEU A O 1
ATOM 1713 N N . TYR A 1 212 ? -5.931 -14.518 6.509 1.00 43.41 212 TYR A N 1
ATOM 1714 C CA . TYR A 1 212 ? -5.827 -15.729 7.334 1.00 43.41 212 TYR A CA 1
ATOM 1715 C C . TYR A 1 212 ? -4.856 -15.610 8.521 1.00 43.41 212 TYR A C 1
ATOM 1717 O O . TYR A 1 212 ? -4.993 -16.347 9.488 1.00 43.41 212 TYR A O 1
ATOM 1725 N N . ARG A 1 213 ? -3.872 -14.697 8.502 1.00 46.47 213 ARG A N 1
ATOM 1726 C CA . ARG A 1 213 ? -2.868 -14.637 9.590 1.00 46.47 213 ARG A CA 1
ATOM 1727 C C . ARG A 1 213 ? -3.353 -13.932 10.856 1.00 46.47 213 ARG A C 1
ATOM 1729 O O . ARG A 1 213 ? -2.607 -13.857 11.829 1.00 46.47 213 ARG A O 1
ATOM 1736 N N . VAL A 1 214 ? -4.555 -13.363 10.820 1.00 41.34 214 VAL A N 1
ATOM 1737 C CA . VAL A 1 214 ? -5.143 -12.601 11.930 1.00 41.34 214 VAL A CA 1
ATOM 1738 C C . VAL A 1 214 ? -6.668 -12.810 12.003 1.00 41.34 214 VAL A C 1
ATOM 1740 O O . VAL A 1 214 ? -7.368 -11.976 12.574 1.00 41.34 214 VAL A O 1
ATOM 1743 N N . ALA A 1 215 ? -7.185 -13.858 11.352 1.00 37.31 215 ALA A N 1
ATOM 1744 C CA . ALA A 1 215 ? -8.541 -14.356 11.572 1.00 37.31 215 ALA A CA 1
ATOM 1745 C C . ALA A 1 215 ? -8.501 -15.404 12.687 1.00 37.31 215 ALA A C 1
ATOM 1747 O O . ALA A 1 215 ? -7.510 -16.169 12.710 1.00 37.31 215 ALA A O 1
#

Secondary structure (DSSP, 8-state):
-HHHHHHHHHHHHHHHHHHHH-HHHHBSSTTTTT-S--SS-HHHHHHHHHT--SS-HHHHHHHHTTT-TTPPPHHHHHHHHTTB-THHHHHHHHHHHHHHS--S--BTTBPP-----SS----S-TT-HHHHHHHHHHHHHHHHHHHS----TTEEE-HHHHHHHHHHHHTTGGG--HHHHHHHHHH-EEE--SS-SS----PPPP---GGGGG-

Nearest PDB structures (foldseek):
  5d8s-assembly1_E-2  TM=1.973E-01  e=6.750E+00  Pseudomonas aeruginosa PAO1

Mean predicted aligned error: 8.4 Å